Protein AF-A0A395GQA9-F1 (afdb_monomer_lite)

Organism: NCBI:txid1448316

Sequence (187 aa):
MELTLTQKLKRWIALKIEPSLIRVKMYLEQTGRWNKAQRLRCCQGRWQVAHDKKTKEAVPSMLENDMRQQEIIQREAFLLEECQRVDRRVLLTKDDQKQLEEWQKERYTLNQELWRAEREGYMLWQRMPKSPYQRGMATKRKHPEWYMMKSLRLDCAGRGGCCGRDCRCCERPRGTIRLKAFGHCTA

Structure (mmCIF, N/CA/C/O backbone):
data_AF-A0A395GQA9-F1
#
_entry.id   AF-A0A395GQA9-F1
#
loop_
_atom_site.group_PDB
_atom_site.id
_atom_site.type_symbol
_atom_site.label_atom_id
_atom_site.label_alt_id
_atom_site.label_comp_id
_atom_site.label_asym_id
_atom_site.label_entity_id
_atom_site.label_seq_id
_atom_site.pdbx_PDB_ins_code
_atom_site.Cartn_x
_atom_site.Cartn_y
_atom_site.Cartn_z
_atom_site.occupancy
_atom_site.B_iso_or_equiv
_atom_site.auth_seq_id
_atom_site.auth_comp_id
_atom_site.auth_asym_id
_atom_site.auth_atom_id
_atom_site.pdbx_PDB_model_num
ATOM 1 N N . MET A 1 1 ? 28.688 8.941 -7.914 1.00 53.09 1 MET A N 1
ATOM 2 C CA . MET A 1 1 ? 29.270 7.958 -8.849 1.00 53.09 1 MET A CA 1
ATOM 3 C C . MET A 1 1 ? 29.124 8.527 -10.248 1.00 53.09 1 MET A C 1
ATOM 5 O O . MET A 1 1 ? 27.994 8.709 -10.694 1.00 53.09 1 MET A O 1
ATOM 9 N N . GLU A 1 2 ? 30.226 8.922 -10.879 1.00 71.56 2 GLU A N 1
ATOM 10 C CA . GLU A 1 2 ? 30.188 9.477 -12.234 1.00 71.56 2 GLU A CA 1
ATOM 11 C C . GLU A 1 2 ? 29.932 8.375 -13.268 1.00 71.56 2 GLU A C 1
ATOM 13 O O . GLU A 1 2 ? 30.434 7.260 -13.144 1.00 71.56 2 GLU A O 1
ATOM 18 N N . LEU A 1 3 ? 29.103 8.673 -14.272 1.00 74.56 3 LEU A N 1
ATOM 19 C CA . LEU A 1 3 ? 28.793 7.735 -15.352 1.00 74.56 3 LEU A CA 1
ATOM 20 C C . LEU A 1 3 ? 29.948 7.674 -16.357 1.00 74.56 3 LEU A C 1
ATOM 22 O O . LEU A 1 3 ? 30.459 8.717 -16.773 1.00 74.56 3 LEU A O 1
ATOM 26 N N . THR A 1 4 ? 30.281 6.473 -16.832 1.00 84.31 4 THR A N 1
ATOM 27 C CA . THR A 1 4 ? 31.245 6.292 -17.928 1.00 84.31 4 THR A CA 1
ATOM 28 C C . THR A 1 4 ? 30.713 6.893 -19.234 1.00 84.31 4 THR A C 1
ATOM 30 O O . THR A 1 4 ? 29.500 7.046 -19.415 1.00 84.31 4 THR A O 1
ATOM 33 N N . LEU A 1 5 ? 31.596 7.208 -20.188 1.00 82.50 5 LEU A N 1
ATOM 34 C CA . LEU A 1 5 ? 31.205 7.731 -21.507 1.00 82.50 5 LEU A CA 1
ATOM 35 C C . LEU A 1 5 ? 30.188 6.807 -22.206 1.00 82.50 5 LEU A C 1
ATOM 37 O O . LEU A 1 5 ? 29.156 7.259 -22.701 1.00 82.50 5 LEU A O 1
ATOM 41 N N . THR A 1 6 ? 30.418 5.495 -22.141 1.00 81.38 6 THR A N 1
ATOM 42 C CA . THR A 1 6 ? 29.523 4.464 -22.683 1.00 81.38 6 THR A CA 1
ATOM 43 C C . THR A 1 6 ? 28.151 4.468 -22.004 1.00 81.38 6 THR A C 1
ATOM 45 O O . THR A 1 6 ? 27.127 4.295 -22.665 1.00 81.38 6 THR A O 1
ATOM 48 N N . GLN A 1 7 ? 28.094 4.685 -20.686 1.00 80.38 7 GLN A N 1
ATOM 49 C CA . GLN A 1 7 ? 26.832 4.805 -19.946 1.00 80.38 7 GLN A CA 1
ATOM 50 C C . GLN A 1 7 ? 26.084 6.095 -20.301 1.00 80.38 7 GLN A C 1
ATOM 52 O O . GLN A 1 7 ? 24.865 6.061 -20.478 1.00 80.38 7 GLN A O 1
ATOM 57 N N . LYS A 1 8 ? 26.801 7.215 -20.456 1.00 81.81 8 LYS A N 1
ATOM 58 C CA . LYS A 1 8 ? 26.237 8.497 -20.907 1.00 81.81 8 LYS A CA 1
ATOM 59 C C . LYS A 1 8 ? 25.634 8.366 -22.311 1.00 81.81 8 LYS A C 1
ATOM 61 O O . LYS A 1 8 ? 24.491 8.775 -22.510 1.00 81.81 8 LYS A O 1
ATOM 66 N N . LEU A 1 9 ? 26.339 7.715 -23.239 1.00 82.69 9 LEU A N 1
ATOM 67 C CA . LEU A 1 9 ? 25.859 7.463 -24.601 1.00 82.69 9 LEU A CA 1
ATOM 68 C C . LEU A 1 9 ? 24.615 6.561 -24.618 1.00 82.69 9 LEU A C 1
ATOM 70 O O . LEU A 1 9 ? 23.605 6.920 -25.220 1.00 82.69 9 LEU A O 1
ATOM 74 N N . LYS A 1 10 ? 24.638 5.430 -23.895 1.00 80.06 10 LYS A N 1
ATOM 75 C CA . LYS A 1 10 ? 23.471 4.534 -23.765 1.00 80.06 10 LYS A CA 1
ATOM 76 C C . LYS A 1 10 ? 22.249 5.266 -23.212 1.00 80.06 10 LYS A C 1
ATOM 78 O O . LYS A 1 10 ? 21.153 5.126 -23.753 1.00 80.06 10 LYS A O 1
ATOM 83 N N . ARG A 1 11 ? 22.440 6.087 -22.173 1.00 82.06 11 ARG A N 1
ATOM 84 C CA . ARG A 1 11 ? 21.372 6.906 -21.590 1.00 82.06 11 ARG A CA 1
ATOM 85 C C . ARG A 1 11 ? 20.834 7.932 -22.588 1.00 82.06 11 ARG A C 1
ATOM 87 O O . ARG A 1 11 ? 19.620 8.087 -22.680 1.00 82.06 11 ARG A O 1
ATOM 94 N N . TRP A 1 12 ? 21.702 8.609 -23.339 1.00 84.38 12 TRP A N 1
ATOM 95 C CA . TRP A 1 12 ? 21.292 9.582 -24.354 1.00 84.38 12 TRP A CA 1
ATOM 96 C C . TRP A 1 12 ? 20.446 8.935 -25.456 1.00 84.38 12 TRP A C 1
ATOM 98 O O . TRP A 1 12 ? 19.350 9.418 -25.746 1.00 84.38 12 TRP A O 1
ATOM 108 N N . ILE A 1 13 ? 20.887 7.790 -25.989 1.00 84.19 13 ILE A N 1
ATOM 109 C CA . ILE A 1 13 ? 20.117 7.011 -26.970 1.00 84.19 13 ILE A CA 1
ATOM 110 C C . ILE A 1 13 ? 18.761 6.612 -26.371 1.00 84.19 13 ILE A C 1
ATOM 112 O O . ILE A 1 13 ? 17.723 6.831 -26.994 1.00 84.19 13 ILE A O 1
ATOM 116 N N . ALA A 1 14 ? 18.750 6.098 -25.135 1.00 83.06 14 ALA A N 1
ATOM 117 C CA . ALA A 1 14 ? 17.530 5.684 -24.442 1.00 83.06 14 ALA A CA 1
ATOM 118 C C . ALA A 1 14 ? 16.522 6.832 -24.233 1.00 83.06 14 ALA A C 1
ATOM 120 O O . ALA A 1 14 ? 15.313 6.593 -24.262 1.00 83.06 14 ALA A O 1
ATOM 121 N N . LEU A 1 15 ? 16.997 8.064 -24.024 1.00 83.56 15 LEU A N 1
ATOM 122 C CA . LEU A 1 15 ? 16.152 9.260 -23.932 1.00 83.56 15 LEU A CA 1
ATOM 123 C C . LEU A 1 15 ? 15.614 9.680 -25.304 1.00 83.56 15 LEU A C 1
ATOM 125 O O . LEU A 1 15 ? 14.440 10.021 -25.419 1.00 83.56 15 LEU A O 1
ATOM 129 N N . LYS A 1 16 ? 16.427 9.605 -26.365 1.00 87.94 16 LYS A N 1
ATOM 130 C CA . LYS A 1 16 ? 15.988 9.943 -27.729 1.00 87.94 16 LYS A CA 1
ATOM 131 C C . LYS A 1 16 ? 14.886 9.018 -28.245 1.00 87.94 16 LYS A C 1
ATOM 133 O O . LYS A 1 16 ? 13.951 9.489 -28.885 1.00 87.94 16 LYS A O 1
ATOM 138 N N . ILE A 1 17 ? 14.950 7.726 -27.928 1.00 89.12 17 ILE A N 1
ATOM 139 C CA . ILE A 1 17 ? 13.929 6.748 -28.345 1.00 89.12 17 ILE A CA 1
ATOM 140 C C . ILE A 1 17 ? 12.684 6.732 -27.439 1.00 89.12 17 ILE A C 1
ATOM 142 O O . ILE A 1 17 ? 11.697 6.065 -27.759 1.00 89.12 17 ILE A O 1
ATOM 146 N N . GLU A 1 18 ? 12.700 7.444 -26.306 1.00 86.88 18 GLU A N 1
ATOM 147 C CA . GLU A 1 18 ? 11.635 7.402 -25.297 1.00 86.88 18 GLU A CA 1
ATOM 148 C C . GLU A 1 18 ? 10.227 7.709 -25.843 1.00 86.88 18 GLU A C 1
ATOM 150 O O . GLU A 1 18 ? 9.310 6.957 -25.496 1.00 86.88 18 GLU A O 1
ATOM 155 N N . PRO A 1 19 ? 10.013 8.714 -26.717 1.00 89.69 19 PRO A N 1
ATOM 156 C CA . PRO A 1 19 ? 8.688 8.991 -27.275 1.00 89.69 19 PRO A CA 1
ATOM 157 C C . PRO A 1 19 ? 8.098 7.796 -28.037 1.00 89.69 19 PRO A C 1
ATOM 159 O O . PRO A 1 19 ? 6.928 7.451 -27.865 1.00 89.69 19 PRO A O 1
ATOM 162 N N . SER A 1 20 ? 8.921 7.100 -28.825 1.00 91.06 20 SER A N 1
ATOM 163 C CA . SER A 1 20 ? 8.499 5.895 -29.547 1.00 91.06 20 SER A CA 1
ATOM 164 C C . SER A 1 20 ? 8.212 4.738 -28.594 1.00 91.06 20 SER A C 1
ATOM 166 O O . SER A 1 20 ? 7.191 4.066 -28.736 1.00 91.06 20 SER A O 1
ATOM 168 N N . LEU A 1 21 ? 9.041 4.549 -27.562 1.00 88.94 21 LEU A N 1
ATOM 169 C CA . LEU A 1 21 ? 8.777 3.547 -26.528 1.00 88.94 21 LEU A CA 1
ATOM 170 C C . LEU A 1 21 ? 7.466 3.826 -25.783 1.00 88.94 21 LEU A C 1
ATOM 172 O O . LEU A 1 21 ? 6.763 2.885 -25.420 1.00 88.94 21 LEU A O 1
ATOM 176 N N . ILE A 1 22 ? 7.118 5.094 -25.538 1.00 87.75 22 ILE A N 1
ATOM 177 C CA . ILE A 1 22 ? 5.836 5.481 -24.928 1.00 87.75 22 ILE A CA 1
ATOM 178 C C . ILE A 1 22 ? 4.659 5.027 -25.790 1.00 87.75 22 ILE A C 1
ATOM 180 O O . ILE A 1 22 ? 3.774 4.359 -25.258 1.00 87.75 22 ILE A O 1
ATOM 184 N N . ARG A 1 23 ? 4.694 5.282 -27.103 1.00 91.00 23 ARG A N 1
ATOM 185 C CA . ARG A 1 23 ? 3.654 4.814 -28.035 1.00 91.00 23 ARG A CA 1
ATOM 186 C C . ARG A 1 23 ? 3.502 3.292 -28.021 1.00 91.00 23 ARG A C 1
ATOM 188 O O . ARG A 1 23 ? 2.392 2.790 -27.881 1.00 91.00 23 ARG A O 1
ATOM 195 N N . VAL A 1 24 ? 4.617 2.557 -28.065 1.00 91.31 24 VAL A N 1
ATOM 196 C CA . VAL A 1 24 ? 4.600 1.085 -27.988 1.00 91.31 24 VAL A CA 1
ATOM 197 C C . VAL A 1 24 ? 3.987 0.602 -26.670 1.00 91.31 24 VAL A C 1
ATOM 199 O O . VAL A 1 24 ? 3.177 -0.319 -26.675 1.00 91.31 24 VAL A O 1
ATOM 202 N N . LYS A 1 25 ? 4.321 1.229 -25.534 1.00 90.19 25 LYS A N 1
ATOM 203 C CA . LYS A 1 25 ? 3.727 0.883 -24.229 1.00 90.19 25 LYS A CA 1
ATOM 204 C C . LYS A 1 25 ? 2.216 1.112 -24.211 1.00 90.19 25 LYS A C 1
ATOM 206 O O . LYS A 1 25 ? 1.506 0.231 -23.742 1.00 90.19 25 LYS A O 1
ATOM 211 N N . MET A 1 26 ? 1.740 2.245 -24.730 1.00 87.88 26 MET A N 1
ATOM 212 C CA . MET A 1 26 ? 0.304 2.544 -24.797 1.00 87.88 26 MET A CA 1
ATOM 213 C C . MET A 1 26 ? -0.441 1.512 -25.647 1.00 87.88 26 MET A C 1
ATOM 215 O O . MET A 1 26 ? -1.457 0.985 -25.207 1.00 87.88 26 MET A O 1
ATOM 219 N N . TYR A 1 27 ? 0.107 1.150 -26.808 1.00 92.19 27 TYR A N 1
ATOM 220 C CA . TYR A 1 27 ? -0.462 0.101 -27.656 1.00 92.19 27 TYR A CA 1
ATOM 221 C C . TYR A 1 27 ? -0.501 -1.264 -26.950 1.00 92.19 27 TYR A C 1
ATOM 223 O 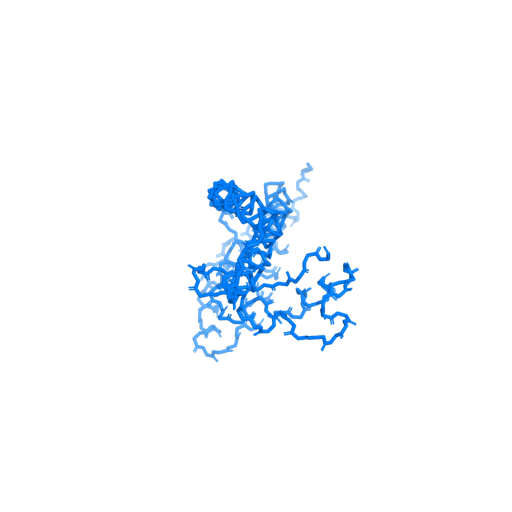O . TYR A 1 27 ? -1.507 -1.973 -26.987 1.00 92.19 27 TYR A O 1
ATOM 231 N N . LEU A 1 28 ? 0.582 -1.639 -26.259 1.00 92.00 28 LEU A N 1
ATOM 232 C CA . LEU A 1 28 ? 0.620 -2.874 -25.472 1.00 92.00 28 LEU A CA 1
ATOM 233 C C . LEU A 1 28 ? -0.425 -2.872 -24.347 1.00 92.00 28 LEU A C 1
ATOM 235 O O . LEU A 1 28 ? -0.963 -3.923 -24.030 1.00 92.00 28 LEU A O 1
ATOM 239 N N . GLU A 1 29 ? -0.727 -1.725 -23.747 1.00 87.50 29 GLU A N 1
ATOM 240 C CA . GLU A 1 29 ? -1.766 -1.617 -22.717 1.00 87.50 29 GLU A CA 1
ATOM 241 C C . GLU A 1 29 ? -3.170 -1.708 -23.298 1.00 87.50 29 GLU A C 1
ATOM 243 O O . GLU A 1 29 ? -3.973 -2.491 -22.799 1.00 87.50 29 GLU A O 1
ATOM 248 N N . GLN A 1 30 ? -3.436 -0.987 -24.388 1.00 88.62 30 GLN A N 1
ATOM 249 C CA . GLN A 1 30 ? -4.718 -1.028 -25.100 1.00 88.62 30 GLN A CA 1
ATOM 250 C C . GLN A 1 30 ? -5.059 -2.434 -25.609 1.00 88.62 30 GLN A C 1
ATOM 252 O O . GLN A 1 30 ? -6.217 -2.825 -25.623 1.00 88.62 30 GLN A O 1
ATOM 257 N N . THR A 1 31 ? -4.047 -3.219 -25.984 1.00 93.12 31 THR A N 1
ATOM 258 C CA . THR A 1 31 ? -4.210 -4.599 -26.475 1.00 93.12 31 THR A CA 1
ATOM 259 C C . THR A 1 31 ? -4.176 -5.654 -25.362 1.00 93.12 31 THR A C 1
ATOM 261 O O . THR A 1 31 ? -4.013 -6.841 -25.644 1.00 93.12 31 THR A O 1
ATOM 264 N N . GLY A 1 32 ? -4.247 -5.253 -24.086 1.00 86.06 32 GLY A N 1
ATOM 265 C CA . GLY A 1 32 ? -4.226 -6.169 -22.936 1.00 86.06 32 GLY A CA 1
ATOM 266 C C . GLY A 1 32 ? -2.864 -6.822 -22.654 1.00 86.06 32 GLY A C 1
ATOM 267 O O . GLY A 1 32 ? -2.708 -7.591 -21.707 1.00 86.06 32 GLY A O 1
ATOM 268 N N . ARG A 1 33 ? -1.813 -6.489 -23.414 1.00 89.62 33 ARG A N 1
ATOM 269 C CA . ARG A 1 33 ? -0.433 -6.990 -23.252 1.00 89.62 33 ARG A CA 1
ATOM 270 C C . ARG A 1 33 ? 0.319 -6.247 -22.140 1.00 89.62 33 ARG A C 1
ATOM 272 O O . ARG A 1 33 ? 1.501 -5.908 -22.273 1.00 89.62 33 ARG A O 1
ATOM 279 N N . TRP A 1 34 ? -0.341 -6.048 -21.003 1.00 86.50 34 TRP A N 1
ATOM 280 C CA . TRP A 1 34 ? 0.141 -5.248 -19.876 1.00 86.50 34 TRP A CA 1
ATOM 281 C C . TRP A 1 34 ? 1.492 -5.733 -19.323 1.00 86.50 34 TRP A C 1
ATOM 283 O O . TRP A 1 34 ? 2.408 -4.937 -19.104 1.00 86.50 34 TRP A O 1
ATOM 293 N N . ASN A 1 35 ? 1.682 -7.051 -19.202 1.00 86.00 35 ASN A N 1
ATOM 294 C CA . ASN A 1 35 ? 2.953 -7.639 -18.761 1.00 86.00 35 ASN A CA 1
ATOM 295 C C . ASN A 1 35 ? 4.127 -7.264 -19.682 1.00 86.00 35 ASN A C 1
ATOM 297 O O . ASN A 1 35 ? 5.234 -6.998 -19.205 1.00 86.00 35 ASN A O 1
ATOM 301 N N . LYS A 1 36 ? 3.898 -7.192 -21.001 1.00 90.12 36 LYS A N 1
ATOM 302 C CA . LYS A 1 36 ? 4.922 -6.756 -21.965 1.00 90.12 36 LYS A CA 1
ATOM 303 C C . LYS A 1 36 ? 5.225 -5.265 -21.794 1.00 90.12 36 LYS A C 1
ATOM 305 O O . LYS A 1 36 ? 6.398 -4.891 -21.786 1.00 90.12 36 LYS A O 1
ATOM 310 N N . ALA A 1 37 ? 4.203 -4.433 -21.572 1.00 90.56 37 ALA A N 1
ATOM 311 C CA . ALA A 1 37 ? 4.383 -3.005 -21.296 1.00 90.56 37 ALA A CA 1
ATOM 312 C C . ALA A 1 37 ? 5.221 -2.767 -20.024 1.00 90.56 37 ALA A C 1
ATOM 314 O O . ALA A 1 37 ? 6.138 -1.943 -20.028 1.00 90.56 37 ALA A O 1
ATOM 315 N N . GLN A 1 38 ? 4.974 -3.527 -18.951 1.00 88.94 38 GLN A N 1
ATOM 316 C CA . GLN A 1 38 ? 5.769 -3.455 -17.719 1.00 88.94 38 GLN A CA 1
ATOM 317 C C . GLN A 1 38 ? 7.216 -3.909 -17.922 1.00 88.94 38 GLN A C 1
ATOM 319 O O . GLN A 1 38 ? 8.136 -3.203 -17.506 1.00 88.94 38 GLN A O 1
ATOM 324 N N . ARG A 1 39 ? 7.442 -5.034 -18.615 1.00 89.12 39 ARG A N 1
ATOM 325 C CA . ARG A 1 39 ? 8.802 -5.490 -18.954 1.00 89.12 39 ARG A CA 1
ATOM 326 C C . ARG A 1 39 ? 9.569 -4.419 -19.728 1.00 89.12 39 ARG A C 1
ATOM 328 O O . ARG A 1 39 ? 10.721 -4.145 -19.397 1.00 89.12 39 ARG A O 1
ATOM 335 N N . LEU A 1 40 ? 8.919 -3.756 -20.687 1.00 89.69 40 LEU A N 1
ATOM 336 C CA . LEU A 1 40 ? 9.526 -2.668 -21.452 1.00 89.69 40 LEU A CA 1
ATOM 337 C C . LEU A 1 40 ? 9.901 -1.469 -20.566 1.00 89.69 40 LEU A C 1
ATOM 339 O O . LEU A 1 40 ? 10.987 -0.919 -20.726 1.00 89.69 40 LEU A O 1
ATOM 343 N N . ARG A 1 41 ? 9.068 -1.095 -19.582 1.00 88.12 41 ARG A N 1
ATOM 344 C CA . ARG A 1 41 ? 9.416 -0.054 -18.592 1.00 88.12 41 ARG A CA 1
ATOM 345 C C . ARG A 1 41 ? 10.629 -0.441 -17.748 1.00 88.12 41 ARG A C 1
ATOM 347 O O . ARG A 1 41 ? 11.498 0.401 -17.538 1.00 88.12 41 ARG A O 1
ATOM 354 N N . CYS A 1 42 ? 10.716 -1.696 -17.306 1.00 84.38 42 CYS A N 1
ATOM 355 C CA . CYS A 1 42 ? 11.876 -2.201 -16.569 1.00 84.38 42 CYS A CA 1
ATOM 356 C C . CYS A 1 42 ? 13.150 -2.191 -17.429 1.00 84.38 42 CYS A C 1
ATOM 358 O O . CYS A 1 42 ? 14.212 -1.806 -16.947 1.00 84.38 42 CYS A O 1
ATOM 360 N N . CYS A 1 43 ? 13.067 -2.583 -18.704 1.00 85.56 43 CYS A N 1
ATOM 361 C CA . CYS A 1 43 ? 14.190 -2.471 -19.641 1.00 85.56 43 CYS A CA 1
ATOM 362 C C . CYS A 1 43 ? 14.601 -1.011 -19.849 1.00 85.56 43 CYS A C 1
ATOM 364 O O . CYS A 1 43 ? 15.779 -0.697 -19.732 1.00 85.56 43 CYS A O 1
ATOM 366 N N . GLN A 1 44 ? 13.639 -0.109 -20.047 1.00 85.56 44 GLN A N 1
ATOM 367 C CA . GLN A 1 44 ? 13.906 1.318 -20.210 1.00 85.56 44 GLN A CA 1
ATOM 368 C C . GLN A 1 44 ? 14.571 1.927 -18.965 1.00 85.56 44 GLN A C 1
ATOM 370 O O . GLN A 1 44 ? 15.512 2.701 -19.105 1.00 85.56 44 GLN A O 1
ATOM 375 N N . GLY A 1 45 ? 14.134 1.551 -17.758 1.00 81.31 45 GLY A N 1
ATOM 376 C CA . GLY A 1 45 ? 14.798 1.949 -16.513 1.00 81.31 45 GLY A CA 1
ATOM 377 C C . GLY A 1 45 ? 16.262 1.502 -16.479 1.00 81.31 45 GLY A C 1
ATOM 378 O O . GLY A 1 45 ? 17.155 2.309 -16.231 1.00 81.31 45 GLY A O 1
ATOM 379 N N . ARG A 1 46 ? 16.535 0.246 -16.852 1.00 79.56 46 ARG A N 1
ATOM 380 C CA . ARG A 1 46 ? 17.909 -0.272 -16.961 1.00 79.56 46 ARG A CA 1
ATOM 381 C C . ARG A 1 46 ? 1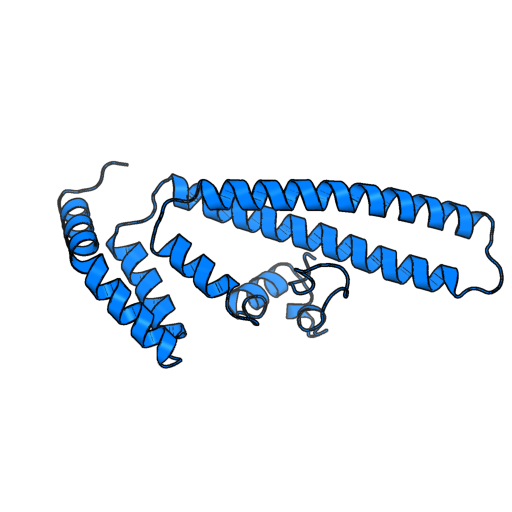8.738 0.469 -18.020 1.00 79.56 46 ARG A C 1
ATOM 383 O O . ARG A 1 46 ? 19.886 0.810 -17.754 1.00 79.56 46 ARG A O 1
ATOM 390 N N . TRP A 1 47 ? 18.169 0.768 -19.191 1.00 78.88 47 TRP A N 1
ATOM 391 C CA . TRP A 1 47 ? 18.857 1.476 -20.285 1.00 78.88 47 TRP A CA 1
ATOM 392 C C . TRP A 1 47 ? 19.163 2.937 -19.975 1.00 78.88 47 TRP A C 1
ATOM 394 O O . TRP A 1 47 ? 20.214 3.441 -20.357 1.00 78.88 47 TRP A O 1
ATOM 404 N N . GLN A 1 48 ? 18.275 3.610 -19.243 1.00 76.00 48 GLN A N 1
ATOM 405 C CA . GLN A 1 48 ? 18.514 4.969 -18.757 1.00 76.00 48 GLN A CA 1
ATOM 406 C C . GLN A 1 48 ? 19.551 5.006 -17.619 1.00 76.00 48 GLN A C 1
ATOM 408 O O . GLN A 1 48 ? 19.795 6.077 -17.063 1.00 76.00 48 GLN A O 1
ATOM 413 N N . VAL A 1 49 ? 20.161 3.856 -17.279 1.00 64.81 49 VAL A N 1
ATOM 414 C CA . VAL A 1 49 ? 21.053 3.669 -16.124 1.00 64.81 49 VAL A CA 1
ATOM 415 C C . VAL A 1 49 ? 20.363 4.210 -14.868 1.00 64.81 49 VAL A C 1
ATOM 417 O O . VAL A 1 49 ? 20.961 4.879 -14.027 1.00 64.81 49 VAL A O 1
ATOM 420 N N . ALA A 1 50 ? 19.042 4.004 -14.790 1.00 58.06 50 ALA A N 1
ATOM 421 C CA . ALA A 1 50 ? 18.185 4.669 -13.828 1.00 58.06 50 ALA A CA 1
ATOM 422 C C . ALA A 1 50 ? 18.244 3.934 -12.496 1.00 58.06 50 ALA A C 1
ATOM 424 O O . ALA A 1 50 ? 17.352 3.205 -12.079 1.00 58.06 50 ALA A O 1
ATOM 425 N N . HIS A 1 51 ? 19.330 4.213 -11.807 1.00 60.22 51 HIS A N 1
ATOM 426 C CA . HIS A 1 51 ? 19.344 4.290 -10.371 1.00 60.22 51 HIS A CA 1
ATOM 427 C C . HIS A 1 51 ? 19.727 5.718 -9.999 1.00 60.22 51 HIS A C 1
ATOM 429 O O . HIS A 1 51 ? 20.751 5.940 -9.355 1.00 60.22 51 HIS A O 1
ATOM 435 N N . ASP A 1 52 ? 18.926 6.689 -10.458 1.00 68.19 52 ASP A N 1
ATOM 436 C CA . ASP A 1 52 ? 18.995 8.030 -9.884 1.00 68.19 52 ASP A CA 1
ATOM 437 C C . ASP A 1 52 ? 18.888 7.867 -8.367 1.00 68.19 52 ASP A C 1
ATOM 439 O O . ASP A 1 52 ? 18.007 7.141 -7.891 1.00 68.19 52 ASP A O 1
ATOM 443 N N . LYS A 1 53 ? 19.813 8.486 -7.629 1.00 73.56 53 LYS A N 1
ATOM 444 C CA . LYS A 1 53 ? 19.885 8.412 -6.167 1.00 73.56 53 LYS A CA 1
ATOM 445 C C . LYS A 1 53 ? 18.499 8.671 -5.564 1.00 73.56 53 LYS A C 1
ATOM 447 O O . LYS A 1 53 ? 18.026 7.875 -4.764 1.00 73.56 53 LYS A O 1
ATOM 452 N N . LYS A 1 54 ? 17.776 9.650 -6.120 1.00 77.19 54 LYS A N 1
ATOM 453 C CA . LYS A 1 54 ? 16.397 9.983 -5.736 1.00 77.19 54 LYS A CA 1
ATOM 454 C C . LYS A 1 54 ? 15.398 8.844 -5.945 1.00 77.19 54 LYS A C 1
ATOM 456 O O . LYS A 1 54 ? 14.520 8.653 -5.120 1.00 77.19 54 LYS A O 1
ATOM 461 N N . THR A 1 55 ? 15.497 8.081 -7.038 1.00 77.44 55 THR A N 1
ATOM 462 C CA . THR A 1 55 ? 14.602 6.929 -7.275 1.00 77.44 55 THR A CA 1
ATOM 463 C C . THR A 1 55 ? 14.944 5.769 -6.340 1.00 77.44 55 THR A C 1
ATOM 465 O O . THR A 1 55 ? 14.041 5.110 -5.834 1.00 77.44 55 THR A O 1
ATOM 468 N N . LYS A 1 56 ? 16.239 5.527 -6.098 1.00 78.38 56 LYS A N 1
ATOM 469 C CA . LYS A 1 56 ? 16.705 4.508 -5.148 1.00 78.38 56 LYS A CA 1
ATOM 470 C C . LYS A 1 56 ? 16.263 4.798 -3.717 1.00 78.38 56 LYS A C 1
ATOM 472 O O . LYS A 1 56 ? 15.945 3.856 -3.013 1.00 78.38 56 LYS A O 1
ATOM 477 N N . GLU A 1 57 ? 16.248 6.064 -3.319 1.00 81.75 57 GLU A N 1
ATOM 478 C CA . GLU A 1 57 ? 15.806 6.499 -1.990 1.00 81.75 57 GLU A CA 1
ATOM 479 C C . GLU A 1 57 ? 14.278 6.539 -1.884 1.00 81.75 57 GLU A C 1
ATOM 481 O O . GLU A 1 57 ? 13.717 6.089 -0.894 1.00 81.75 57 GLU A O 1
ATOM 486 N N . ALA A 1 58 ? 13.579 7.013 -2.920 1.00 82.69 58 ALA A N 1
ATOM 487 C CA . ALA A 1 58 ? 12.131 7.179 -2.851 1.00 82.69 58 ALA A CA 1
ATOM 488 C C . ALA A 1 58 ? 11.353 5.856 -2.868 1.00 82.69 58 ALA A C 1
ATOM 490 O O . ALA A 1 58 ? 10.281 5.782 -2.273 1.00 82.69 58 ALA A O 1
ATOM 491 N N . VAL A 1 59 ? 11.849 4.820 -3.556 1.00 82.12 59 VAL A N 1
ATOM 492 C CA . VAL A 1 59 ? 11.134 3.535 -3.651 1.00 82.12 59 VAL A CA 1
ATOM 493 C C . VAL A 1 59 ? 11.004 2.845 -2.283 1.00 82.12 59 VAL A C 1
ATOM 495 O O . VAL A 1 59 ? 9.871 2.521 -1.935 1.00 82.12 59 VAL A O 1
ATOM 498 N N . PRO A 1 60 ? 12.077 2.651 -1.490 1.00 85.25 60 PRO A N 1
ATOM 499 C CA . PRO A 1 60 ? 11.972 2.128 -0.128 1.00 85.25 60 PRO A CA 1
ATOM 500 C C . PRO A 1 60 ? 11.025 2.944 0.749 1.00 85.25 60 PRO A C 1
ATOM 502 O O . PRO A 1 60 ? 10.084 2.372 1.282 1.00 85.25 60 PRO A O 1
ATOM 505 N N . SER A 1 61 ? 11.167 4.275 0.797 1.00 90.62 61 SER A N 1
ATOM 506 C CA . SER A 1 61 ? 10.282 5.118 1.617 1.00 90.62 61 SER A CA 1
ATOM 507 C C . SER A 1 61 ? 8.813 5.014 1.202 1.00 90.62 61 SER A C 1
ATOM 509 O O . SER A 1 61 ? 7.919 5.042 2.042 1.00 90.62 61 SER A O 1
ATOM 511 N N . MET A 1 62 ? 8.531 4.872 -0.097 1.00 89.00 62 MET A N 1
ATOM 512 C CA . MET A 1 62 ? 7.169 4.614 -0.566 1.00 89.00 62 MET A CA 1
ATOM 513 C C . MET A 1 62 ? 6.646 3.243 -0.127 1.00 89.00 62 MET A C 1
ATOM 515 O O . MET A 1 62 ? 5.462 3.134 0.179 1.00 89.00 62 MET A O 1
ATOM 519 N N . LEU A 1 63 ? 7.490 2.208 -0.137 1.00 85.69 63 LEU A N 1
ATOM 520 C CA . LEU A 1 63 ? 7.114 0.863 0.302 1.00 85.69 63 LEU A CA 1
ATOM 521 C C . LEU A 1 63 ? 6.870 0.824 1.812 1.00 85.69 63 LEU A C 1
ATOM 523 O O . LEU A 1 63 ? 5.857 0.282 2.237 1.00 85.69 63 LEU A O 1
ATOM 527 N N . GLU A 1 64 ? 7.742 1.447 2.602 1.00 90.19 64 GLU A N 1
ATOM 528 C CA . GLU A 1 64 ? 7.584 1.600 4.053 1.00 90.19 64 GLU A CA 1
ATOM 529 C C . GLU A 1 64 ? 6.294 2.353 4.391 1.00 90.19 64 GLU A C 1
ATOM 531 O O . GLU A 1 64 ? 5.513 1.916 5.233 1.00 90.19 64 GLU A O 1
ATOM 536 N N . ASN A 1 65 ? 6.013 3.451 3.684 1.00 92.94 65 ASN A N 1
ATOM 537 C CA . ASN A 1 65 ? 4.774 4.197 3.869 1.00 92.94 65 ASN A CA 1
ATOM 538 C C . ASN A 1 65 ? 3.532 3.380 3.456 1.00 92.94 65 ASN A C 1
ATOM 540 O O . ASN A 1 65 ? 2.527 3.410 4.166 1.00 92.94 65 ASN A O 1
ATOM 544 N N . ASP A 1 66 ? 3.593 2.621 2.354 1.00 88.81 66 ASP A N 1
ATOM 545 C CA . ASP A 1 66 ? 2.517 1.702 1.959 1.00 88.81 66 ASP A CA 1
ATOM 546 C C . ASP A 1 66 ? 2.302 0.611 3.032 1.00 88.81 66 ASP A C 1
ATOM 548 O O . ASP A 1 66 ? 1.154 0.311 3.357 1.00 88.81 66 ASP A O 1
ATOM 552 N N . MET A 1 67 ? 3.3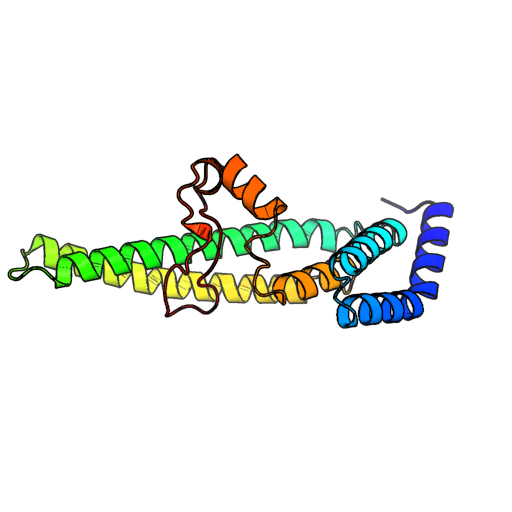72 0.049 3.611 1.00 87.81 67 MET A N 1
ATOM 553 C CA . MET A 1 67 ? 3.297 -0.935 4.703 1.00 87.81 67 MET A CA 1
ATOM 554 C C . MET A 1 67 ? 2.654 -0.342 5.957 1.00 87.81 67 MET A C 1
ATOM 556 O O . MET A 1 67 ? 1.689 -0.906 6.466 1.00 87.81 67 MET A O 1
ATOM 560 N N . ARG A 1 68 ? 3.100 0.843 6.383 1.00 92.56 68 ARG A N 1
ATOM 561 C CA . ARG A 1 68 ? 2.527 1.566 7.524 1.00 92.56 68 ARG A CA 1
ATOM 562 C C . ARG A 1 68 ? 1.029 1.821 7.349 1.00 92.56 68 ARG A C 1
ATOM 564 O O . ARG A 1 68 ? 0.250 1.636 8.278 1.00 92.56 68 ARG A O 1
ATOM 571 N N . GLN A 1 69 ? 0.595 2.227 6.154 1.00 92.25 69 GLN A N 1
ATOM 572 C CA . GLN A 1 69 ? -0.837 2.393 5.877 1.00 92.25 69 GLN A CA 1
ATOM 573 C C . GLN A 1 69 ? -1.599 1.068 6.013 1.00 92.25 69 GLN A C 1
ATOM 575 O O . GLN A 1 69 ? -2.711 1.058 6.536 1.00 92.25 69 GLN A O 1
ATOM 580 N N . GLN A 1 70 ? -1.016 -0.048 5.565 1.00 89.19 70 GLN A N 1
ATOM 581 C CA . GLN A 1 70 ? -1.638 -1.369 5.692 1.00 89.19 70 GLN A CA 1
ATOM 582 C C . GLN A 1 70 ? -1.737 -1.838 7.145 1.00 89.19 70 GLN A C 1
ATOM 584 O O . GLN A 1 70 ? -2.762 -2.415 7.499 1.00 89.19 70 GLN A O 1
ATOM 589 N N . GLU A 1 71 ? -0.736 -1.562 7.981 1.00 91.06 71 GLU A N 1
ATOM 590 C CA . GLU A 1 71 ? -0.771 -1.835 9.427 1.00 91.06 71 GLU A CA 1
ATOM 591 C C . GLU A 1 71 ? -1.906 -1.063 10.109 1.00 91.06 71 GLU A C 1
ATOM 593 O O . GLU A 1 71 ? -2.732 -1.654 10.804 1.00 91.06 71 GLU A O 1
ATOM 598 N N . ILE A 1 72 ? -2.007 0.244 9.840 1.00 93.69 72 ILE A N 1
ATOM 599 C CA . ILE A 1 72 ? -3.052 1.106 10.410 1.00 93.69 72 ILE A CA 1
ATOM 600 C C . ILE A 1 72 ? -4.447 0.618 9.998 1.00 93.69 72 ILE A C 1
ATOM 602 O O . ILE A 1 72 ? -5.328 0.471 10.844 1.00 93.69 72 ILE A O 1
ATOM 606 N N . ILE A 1 73 ? -4.648 0.318 8.709 1.00 91.94 73 ILE A N 1
ATOM 607 C CA . ILE A 1 73 ? -5.930 -0.189 8.190 1.00 91.94 73 ILE A CA 1
ATOM 608 C C . ILE A 1 73 ? -6.262 -1.562 8.793 1.00 91.94 73 ILE A C 1
ATOM 610 O O . ILE A 1 73 ? -7.422 -1.838 9.092 1.00 91.94 73 ILE A O 1
ATOM 614 N N . GLN A 1 74 ? -5.264 -2.426 8.994 1.00 90.06 74 GLN A N 1
ATOM 615 C CA . GLN A 1 74 ? -5.452 -3.726 9.643 1.00 90.06 74 GLN A CA 1
ATOM 616 C C . GLN A 1 74 ? -5.886 -3.581 11.095 1.00 90.06 74 GLN A C 1
ATOM 618 O O . GLN A 1 74 ? -6.832 -4.249 11.513 1.00 90.06 74 GLN A O 1
ATOM 623 N N . ARG A 1 75 ? -5.238 -2.688 11.845 1.00 93.31 75 ARG A N 1
ATOM 624 C CA . ARG A 1 75 ? -5.607 -2.422 13.232 1.00 93.31 75 ARG A CA 1
ATOM 625 C C . ARG A 1 75 ? -6.997 -1.801 13.333 1.00 93.31 75 ARG A C 1
ATOM 627 O O . ARG A 1 75 ? -7.788 -2.236 14.162 1.00 93.31 75 ARG A O 1
ATOM 634 N N . GLU A 1 76 ? -7.329 -0.848 12.464 1.00 93.38 76 GLU A N 1
ATOM 635 C CA . GLU A 1 76 ? -8.668 -0.251 12.420 1.00 93.38 76 GLU A CA 1
ATOM 636 C C . GLU A 1 76 ? -9.754 -1.300 12.132 1.00 93.38 76 GLU A C 1
ATOM 638 O O . GLU A 1 76 ? -10.788 -1.301 12.801 1.00 93.38 76 GLU A O 1
ATOM 643 N N . ALA A 1 77 ? -9.519 -2.207 11.177 1.00 90.44 77 ALA A N 1
ATOM 644 C CA . ALA A 1 77 ? -10.447 -3.291 10.852 1.00 90.44 77 ALA A CA 1
ATOM 645 C C . ALA A 1 77 ? -10.661 -4.240 12.040 1.00 90.44 77 ALA A C 1
ATOM 647 O O . ALA A 1 77 ? -11.802 -4.543 12.381 1.00 90.44 77 ALA A O 1
ATOM 648 N N . PHE A 1 78 ? -9.578 -4.634 12.718 1.00 91.56 78 PHE A N 1
ATOM 649 C CA . PHE A 1 78 ? -9.652 -5.439 13.937 1.00 91.56 78 PHE A CA 1
ATOM 650 C C . PHE A 1 78 ? -10.503 -4.754 15.018 1.00 91.56 78 PHE A C 1
ATOM 652 O O . PHE A 1 78 ? -11.420 -5.361 15.563 1.00 91.56 78 PHE A O 1
ATOM 659 N N . LEU A 1 79 ? -10.256 -3.469 15.291 1.00 93.81 79 LEU A N 1
ATOM 660 C CA . LEU A 1 79 ? -11.014 -2.720 16.299 1.00 93.81 79 LEU A CA 1
ATOM 661 C C . LEU A 1 79 ? -12.494 -2.579 15.934 1.00 93.81 79 LEU A C 1
ATOM 663 O O . LEU A 1 79 ? -13.349 -2.623 16.810 1.00 93.81 79 LEU A O 1
ATOM 667 N N . LEU A 1 80 ? -12.815 -2.411 14.649 1.00 91.12 80 LEU A N 1
ATOM 668 C CA . LEU A 1 80 ? -14.199 -2.379 14.174 1.00 91.12 80 LEU A CA 1
ATOM 669 C C . LEU A 1 80 ? -14.926 -3.700 14.437 1.00 91.12 80 LEU A C 1
ATOM 671 O O . LEU A 1 80 ? -16.053 -3.679 14.931 1.00 91.12 80 LEU A O 1
ATOM 675 N N . GLU A 1 81 ? -14.292 -4.829 14.124 1.00 90.69 81 GLU A N 1
ATOM 676 C CA . GLU A 1 81 ? -14.852 -6.159 14.382 1.00 90.69 81 GLU A CA 1
ATOM 677 C C . GLU A 1 81 ? -15.068 -6.394 15.886 1.00 90.69 81 GLU A C 1
ATOM 679 O O . GLU A 1 81 ? -16.114 -6.909 16.292 1.00 90.69 81 GLU A O 1
ATOM 684 N N . GLU A 1 82 ? -14.124 -5.947 16.714 1.00 92.69 82 GLU A N 1
ATOM 685 C CA . GLU A 1 82 ? -14.192 -6.043 18.172 1.00 92.69 82 GLU A CA 1
ATOM 686 C C . GLU A 1 82 ? -15.279 -5.149 18.787 1.00 92.69 82 GLU A C 1
ATOM 688 O O . GLU A 1 82 ? -16.096 -5.643 19.569 1.00 92.69 82 GLU A O 1
ATOM 693 N N . CYS A 1 83 ? -15.383 -3.879 18.374 1.00 90.25 83 CYS A N 1
ATOM 694 C CA . CYS A 1 83 ? -16.491 -2.997 18.757 1.00 90.25 83 CYS A CA 1
ATOM 695 C C . CYS A 1 83 ? -17.840 -3.639 18.418 1.00 90.25 83 CYS A C 1
ATOM 697 O O . CYS A 1 83 ? -18.698 -3.770 19.283 1.00 90.25 83 CYS A O 1
ATOM 699 N N . GLN A 1 84 ? -18.004 -4.128 17.185 1.00 89.50 84 GLN A N 1
ATOM 700 C CA . GLN A 1 84 ? -19.243 -4.782 16.759 1.00 89.50 84 GLN A CA 1
ATOM 701 C C . GLN A 1 84 ? -19.549 -6.050 17.565 1.00 89.50 84 GLN A C 1
ATOM 703 O O . GLN A 1 84 ? -20.713 -6.394 17.772 1.00 89.50 84 GLN A O 1
ATOM 708 N N . ARG A 1 85 ? -18.521 -6.791 17.992 1.00 89.94 85 ARG A N 1
ATOM 709 C CA . ARG A 1 85 ? -18.680 -7.982 18.833 1.00 89.94 85 ARG A CA 1
ATOM 710 C C . ARG A 1 85 ? -19.183 -7.621 20.228 1.00 89.94 85 ARG A C 1
ATOM 712 O O . ARG A 1 85 ? -20.011 -8.359 20.759 1.00 89.94 85 ARG A O 1
ATOM 719 N N . VAL A 1 86 ? -18.704 -6.517 20.794 1.00 89.50 86 VAL A N 1
ATOM 720 C CA . VAL A 1 86 ? -19.153 -6.000 22.092 1.00 89.50 86 VAL A CA 1
ATOM 721 C C . VAL A 1 86 ? -20.551 -5.386 21.990 1.00 89.50 86 VAL A C 1
ATOM 723 O O . VAL A 1 86 ? -21.405 -5.744 22.794 1.00 89.50 86 VAL A O 1
ATOM 726 N N . ASP A 1 87 ? -20.834 -4.586 20.958 1.00 85.25 87 ASP A N 1
ATOM 727 C CA . ASP A 1 87 ? -22.145 -3.948 20.733 1.00 85.25 87 ASP A CA 1
ATOM 728 C C . ASP A 1 87 ? -23.293 -4.962 20.581 1.00 85.25 87 ASP A C 1
ATOM 730 O O . ASP A 1 87 ? -24.443 -4.666 20.894 1.00 85.25 87 ASP A O 1
ATOM 734 N N . ARG A 1 88 ? -22.998 -6.184 20.114 1.00 88.31 88 ARG A N 1
ATOM 735 C CA . ARG A 1 88 ? -23.984 -7.275 20.008 1.00 88.31 88 ARG A CA 1
ATOM 736 C C . ARG A 1 88 ? -24.352 -7.920 21.351 1.00 88.31 88 ARG A C 1
ATOM 738 O O . ARG A 1 88 ? -25.229 -8.785 21.376 1.00 88.31 88 ARG A O 1
ATOM 745 N N . ARG A 1 89 ? -23.689 -7.571 22.456 1.00 88.75 89 ARG A N 1
ATOM 746 C CA . ARG A 1 89 ? -24.010 -8.106 23.788 1.00 88.75 89 ARG A CA 1
ATOM 747 C C . ARG A 1 89 ? -25.232 -7.388 24.364 1.00 88.75 89 ARG A C 1
ATOM 749 O O . ARG A 1 89 ? -25.335 -6.173 24.299 1.00 88.75 89 ARG A O 1
ATOM 756 N N . VAL A 1 90 ? -26.141 -8.150 24.977 1.00 80.44 90 VAL A N 1
ATOM 757 C CA . VAL A 1 90 ? -27.393 -7.621 25.560 1.00 80.44 90 VAL A CA 1
ATOM 758 C C . VAL A 1 90 ? -27.138 -6.773 26.812 1.00 80.44 90 VAL A C 1
ATOM 760 O O . VAL A 1 90 ? -27.869 -5.827 27.082 1.00 80.44 90 VAL A O 1
ATOM 763 N N . LEU A 1 91 ? -26.092 -7.098 27.574 1.00 86.94 91 LEU A N 1
ATOM 764 C CA . LEU A 1 91 ? -25.668 -6.354 28.757 1.00 86.94 91 LEU A CA 1
ATOM 765 C C . LEU A 1 91 ? -24.175 -6.064 28.647 1.00 86.94 91 LEU A C 1
ATOM 767 O O . LEU A 1 91 ? -23.372 -6.985 28.492 1.00 86.94 91 LEU A O 1
ATOM 771 N N . LEU A 1 92 ? -23.822 -4.785 28.736 1.00 87.88 92 LEU A N 1
ATOM 772 C CA . LEU A 1 92 ? -22.437 -4.336 28.777 1.00 87.88 92 LEU A CA 1
ATOM 773 C C . LEU A 1 92 ? -21.981 -4.236 30.229 1.00 87.88 92 LEU A C 1
ATOM 775 O O . LEU A 1 92 ? -22.621 -3.578 31.053 1.00 87.88 92 LEU A O 1
ATOM 779 N N . THR A 1 93 ? -20.858 -4.875 30.536 1.00 92.00 93 THR A N 1
ATOM 780 C CA . THR A 1 93 ? -20.173 -4.674 31.815 1.00 92.00 93 THR A CA 1
ATOM 781 C C . THR A 1 93 ? -19.509 -3.290 31.851 1.00 92.00 93 THR A C 1
ATOM 783 O O . THR A 1 93 ? -19.308 -2.654 30.814 1.00 92.00 93 THR A O 1
ATOM 786 N N . LYS A 1 94 ? -19.130 -2.804 33.043 1.00 92.06 94 LYS A N 1
ATOM 787 C CA . LYS A 1 94 ? -18.328 -1.568 33.157 1.00 92.06 94 LYS A CA 1
ATOM 788 C C . LYS A 1 94 ? -16.991 -1.688 32.416 1.00 92.06 94 LYS A C 1
ATOM 790 O O . LYS A 1 94 ? -16.533 -0.715 31.824 1.00 92.06 94 LYS A O 1
ATOM 795 N N . ASP A 1 95 ? -16.406 -2.883 32.418 1.00 92.12 95 ASP A N 1
ATOM 796 C CA . ASP A 1 95 ? -15.162 -3.169 31.705 1.00 92.12 95 ASP A CA 1
ATOM 797 C C . ASP A 1 95 ? -15.366 -3.126 30.187 1.00 92.12 95 ASP A C 1
ATOM 799 O O . ASP A 1 95 ? -14.548 -2.535 29.487 1.00 92.12 95 ASP A O 1
ATOM 803 N N . ASP A 1 96 ? -16.487 -3.652 29.675 1.00 91.25 96 ASP A N 1
ATOM 804 C CA . ASP A 1 96 ? -16.836 -3.548 28.251 1.00 91.25 96 ASP A CA 1
ATOM 805 C C . ASP A 1 96 ? -17.008 -2.087 27.817 1.00 91.25 96 ASP A C 1
ATOM 807 O O . ASP A 1 96 ? -16.518 -1.697 26.758 1.00 91.25 96 ASP A O 1
ATOM 811 N N . GLN A 1 97 ? -17.673 -1.263 28.637 1.00 92.00 97 GLN A N 1
ATOM 812 C CA . GLN A 1 97 ? -17.843 0.168 28.359 1.00 92.00 97 GLN A CA 1
ATOM 813 C C . GLN A 1 97 ? -16.491 0.885 28.303 1.00 92.00 97 GLN A C 1
ATOM 815 O O . GLN A 1 97 ? -16.203 1.592 27.337 1.00 92.00 97 GLN A O 1
ATOM 820 N N . LYS A 1 98 ? -15.628 0.648 29.298 1.00 94.19 98 LYS A N 1
ATOM 821 C CA . LYS A 1 98 ? -14.278 1.216 29.335 1.00 94.19 98 LYS A CA 1
ATOM 822 C C . LYS A 1 98 ? -13.449 0.777 28.124 1.00 94.19 98 LYS A C 1
ATOM 824 O O . LYS A 1 98 ? -12.812 1.609 27.481 1.00 94.19 98 LYS A O 1
ATOM 829 N N . GLN A 1 99 ? -13.486 -0.510 27.781 1.00 93.88 99 GLN A N 1
ATOM 830 C CA . GLN A 1 99 ? -12.752 -1.053 26.639 1.00 93.88 99 GLN A CA 1
ATOM 831 C C . GLN A 1 99 ? -13.239 -0.455 25.314 1.00 93.88 99 GLN A C 1
ATOM 833 O O . GLN A 1 99 ? -12.425 -0.149 24.439 1.00 93.88 99 GLN A O 1
ATOM 838 N N . LEU A 1 100 ? -14.552 -0.259 25.170 1.00 93.12 100 LEU A N 1
ATOM 839 C CA . LEU A 1 100 ? -15.145 0.355 23.989 1.00 93.12 100 LEU A CA 1
ATOM 840 C C . LEU A 1 100 ? -14.695 1.812 23.832 1.00 93.12 100 LEU A C 1
ATOM 842 O O . LEU A 1 100 ? -14.316 2.214 22.733 1.00 93.12 100 LEU A O 1
ATOM 846 N N . GLU A 1 101 ? -14.672 2.586 24.918 1.00 94.06 101 GLU A N 1
ATOM 847 C CA . GLU A 1 101 ? -14.142 3.954 24.908 1.00 94.06 101 GLU A CA 1
ATOM 848 C C . GLU A 1 101 ? -12.657 3.996 24.520 1.00 94.06 101 GLU A C 1
ATOM 850 O O . GLU A 1 101 ? -12.238 4.859 23.745 1.00 94.06 101 GLU A O 1
ATOM 855 N N . GLU A 1 102 ? -11.847 3.069 25.035 1.00 96.25 102 GLU A N 1
ATOM 856 C CA . GLU A 1 102 ? -10.429 2.949 24.679 1.00 96.25 102 GLU A CA 1
ATOM 857 C C . GLU A 1 102 ? -10.245 2.632 23.190 1.00 96.25 102 GLU A C 1
ATOM 859 O O . GLU A 1 102 ? -9.476 3.313 22.510 1.00 96.25 102 GLU A O 1
ATOM 864 N N . TRP A 1 103 ? -10.998 1.672 22.647 1.00 96.31 103 TRP A N 1
ATOM 865 C CA . TRP A 1 103 ? -10.959 1.351 21.218 1.00 96.31 103 TRP A CA 1
ATOM 866 C C . TRP A 1 103 ? -11.447 2.505 20.345 1.00 96.31 103 TRP A C 1
ATOM 868 O O . TRP A 1 103 ? -10.875 2.756 19.286 1.00 96.31 103 TRP A O 1
ATOM 878 N N . GLN A 1 104 ? -12.468 3.249 20.772 1.00 93.31 104 GLN A N 1
ATOM 879 C CA . GLN A 1 104 ? -12.923 4.443 20.056 1.00 93.31 104 GLN A CA 1
ATOM 880 C C . GLN A 1 104 ? -11.841 5.533 20.026 1.00 93.31 104 GLN A C 1
ATOM 882 O O . GLN A 1 104 ? -11.595 6.120 18.967 1.00 93.31 104 GLN A O 1
ATOM 887 N N . LYS A 1 105 ? -11.148 5.766 21.150 1.00 96.19 105 LYS A N 1
ATOM 888 C CA . LYS A 1 105 ? -9.995 6.682 21.219 1.00 96.19 105 LYS A CA 1
ATOM 889 C C . LYS A 1 105 ? -8.857 6.213 20.312 1.00 96.19 105 LYS A C 1
ATOM 891 O O . LYS A 1 105 ? -8.308 7.019 19.562 1.00 96.19 105 LYS A O 1
ATOM 896 N N . GLU A 1 106 ? -8.537 4.920 20.323 1.00 97.38 106 GLU A N 1
ATOM 897 C CA . GLU A 1 106 ? -7.511 4.342 19.450 1.00 97.38 106 GLU A CA 1
ATOM 898 C C . GLU A 1 106 ? -7.874 4.523 17.969 1.00 97.38 106 GLU A C 1
ATOM 900 O O . GLU A 1 106 ? -7.056 5.002 17.185 1.00 97.38 106 GLU A O 1
ATOM 905 N N . ARG A 1 107 ? -9.125 4.245 17.582 1.00 94.56 107 ARG A N 1
ATOM 906 C CA . ARG A 1 107 ? -9.616 4.457 16.210 1.00 94.56 107 ARG A CA 1
ATOM 907 C C . ARG A 1 107 ? -9.505 5.913 15.761 1.00 94.56 107 ARG A C 1
ATOM 909 O O . ARG A 1 107 ? -9.147 6.166 14.609 1.00 94.56 107 ARG A O 1
ATOM 916 N N . TYR A 1 108 ? -9.784 6.870 16.644 1.00 95.25 108 TYR A N 1
ATOM 917 C CA . TYR A 1 108 ? -9.598 8.288 16.337 1.00 95.25 108 TYR A CA 1
ATOM 918 C C . TYR A 1 108 ? -8.123 8.615 16.048 1.00 95.25 108 TYR A C 1
ATOM 920 O O . TYR A 1 108 ? -7.822 9.262 15.040 1.00 95.25 108 TYR A O 1
ATOM 928 N N . THR A 1 109 ? -7.201 8.106 16.868 1.00 97.38 109 THR A N 1
ATOM 929 C CA . THR A 1 109 ? -5.752 8.254 16.661 1.00 97.38 109 THR A CA 1
ATOM 930 C C . THR A 1 109 ? -5.297 7.606 15.351 1.00 97.38 109 THR A C 1
ATOM 932 O O . THR A 1 109 ? -4.639 8.263 14.544 1.00 97.38 109 THR A O 1
ATOM 935 N N . LEU A 1 110 ? -5.720 6.368 15.074 1.00 95.94 110 LEU A N 1
ATOM 936 C CA . LEU A 1 110 ? -5.404 5.654 13.831 1.00 95.94 110 LEU A CA 1
ATOM 937 C C . LEU A 1 110 ? -5.879 6.421 12.594 1.00 95.94 110 LEU A C 1
ATOM 939 O O . LEU A 1 110 ? -5.166 6.483 11.596 1.00 95.94 110 LEU A O 1
ATOM 943 N N . ASN A 1 111 ? -7.045 7.068 12.653 1.00 94.31 111 ASN A N 1
ATOM 944 C CA . ASN A 1 111 ? -7.528 7.897 11.550 1.00 94.31 111 ASN A CA 1
ATOM 945 C C . ASN A 1 111 ? -6.606 9.103 11.281 1.00 94.31 111 ASN A C 1
ATOM 947 O O . ASN A 1 111 ? -6.326 9.426 10.125 1.00 94.31 111 ASN A O 1
ATOM 951 N N . GLN A 1 112 ? -6.096 9.753 12.333 1.00 96.81 112 GLN A N 1
ATOM 952 C CA . GLN A 1 112 ? -5.125 10.841 12.184 1.00 96.81 112 GLN A CA 1
ATOM 953 C C . GLN A 1 112 ? -3.790 10.341 11.622 1.00 96.81 112 GLN A C 1
ATOM 955 O O . GLN A 1 112 ? -3.192 10.996 10.765 1.00 96.81 112 GLN A O 1
ATOM 960 N N . GLU A 1 113 ? -3.311 9.189 12.088 1.00 96.88 113 GLU A N 1
ATOM 961 C CA . GLU A 1 113 ? -2.079 8.578 11.591 1.00 96.88 113 GLU A CA 1
ATOM 962 C C . GLU A 1 113 ? -2.194 8.152 10.133 1.00 96.88 113 GLU A C 1
ATOM 964 O O . GLU A 1 113 ? -1.280 8.424 9.352 1.00 96.88 113 GLU A O 1
ATOM 969 N N . LEU A 1 114 ? -3.330 7.564 9.747 1.00 94.75 114 LEU A N 1
ATOM 970 C CA . LEU A 1 114 ? -3.609 7.200 8.365 1.00 94.75 114 LEU A CA 1
ATOM 971 C C . LEU A 1 114 ? -3.554 8.435 7.471 1.00 94.75 114 LEU A C 1
ATOM 973 O O . LEU A 1 114 ? -2.853 8.425 6.464 1.00 94.75 114 LEU A O 1
ATOM 977 N N . TRP 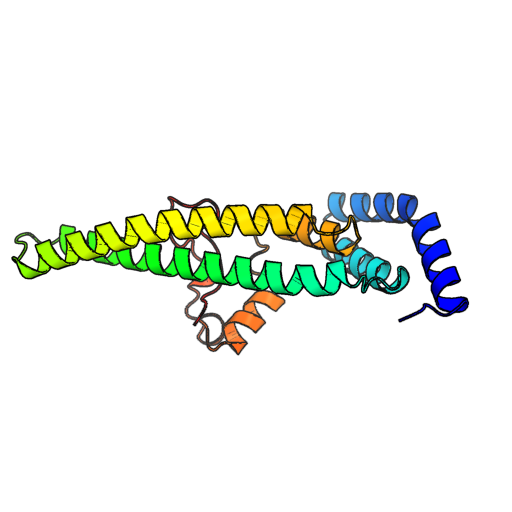A 1 115 ? -4.208 9.527 7.872 1.00 95.31 115 TRP A N 1
ATOM 978 C CA . TRP A 1 115 ? -4.182 10.777 7.114 1.00 95.31 115 TRP A CA 1
ATOM 979 C C . TRP A 1 115 ? -2.761 11.340 6.950 1.00 95.31 115 TRP A C 1
ATOM 981 O O . TRP A 1 115 ? -2.382 11.794 5.865 1.00 95.31 115 TRP A O 1
ATOM 991 N N . ARG A 1 116 ? -1.934 11.285 8.006 1.00 97.12 116 ARG A N 1
ATOM 992 C CA . ARG A 1 116 ? -0.517 11.685 7.927 1.00 97.12 116 ARG A CA 1
ATOM 993 C C . ARG A 1 116 ? 0.256 10.783 6.965 1.00 97.12 116 ARG A C 1
ATOM 995 O O . ARG A 1 116 ? 0.995 11.299 6.128 1.00 97.12 116 ARG A O 1
ATOM 1002 N N . ALA A 1 117 ? 0.060 9.469 7.052 1.00 95.81 117 ALA A N 1
ATOM 1003 C CA . ALA A 1 117 ? 0.718 8.497 6.188 1.00 95.81 117 ALA A CA 1
ATOM 1004 C C . ALA A 1 117 ? 0.293 8.663 4.718 1.00 95.81 117 ALA A C 1
ATOM 1006 O O . ALA A 1 117 ? 1.143 8.622 3.832 1.00 95.81 117 ALA A O 1
ATOM 1007 N N . GLU A 1 118 ? -0.983 8.931 4.441 1.00 94.44 118 GLU A N 1
ATOM 1008 C CA . GLU A 1 118 ? -1.484 9.216 3.092 1.00 94.44 118 GLU A CA 1
ATOM 1009 C C . GLU A 1 118 ? -0.858 10.486 2.508 1.00 94.44 118 GLU A C 1
ATOM 1011 O O . GLU A 1 118 ? -0.405 10.486 1.358 1.00 94.44 118 GLU A O 1
ATOM 1016 N N . ARG A 1 119 ? -0.770 11.560 3.305 1.00 95.69 119 ARG A N 1
ATOM 1017 C CA . ARG A 1 119 ? -0.085 12.796 2.903 1.00 95.69 119 ARG A CA 1
ATOM 1018 C C . ARG A 1 119 ? 1.394 12.572 2.632 1.00 95.69 119 ARG A C 1
ATOM 1020 O O . ARG A 1 119 ? 1.905 13.060 1.627 1.00 95.69 119 ARG A O 1
ATOM 1027 N N . GLU A 1 120 ? 2.080 11.839 3.497 1.00 95.50 120 GLU A N 1
ATOM 1028 C CA . GLU A 1 120 ? 3.480 11.478 3.296 1.00 95.50 120 GLU A CA 1
ATOM 1029 C C . GLU A 1 120 ? 3.662 10.684 1.996 1.00 95.50 120 GLU A C 1
ATOM 1031 O O . GLU A 1 120 ? 4.490 11.056 1.163 1.00 95.50 120 GLU A O 1
ATOM 1036 N N . GLY A 1 121 ? 2.823 9.673 1.753 1.00 93.00 121 GLY A N 1
ATOM 1037 C CA . GLY A 1 121 ? 2.827 8.898 0.514 1.00 93.00 121 GLY A CA 1
ATOM 1038 C C . GLY A 1 121 ? 2.597 9.762 -0.729 1.00 93.00 121 GLY A C 1
ATOM 1039 O O . GLY A 1 121 ? 3.273 9.582 -1.746 1.00 93.00 121 GLY A O 1
ATOM 1040 N N . TYR A 1 122 ? 1.699 10.750 -0.649 1.00 92.38 122 TYR A N 1
ATOM 1041 C CA . TYR A 1 122 ? 1.499 11.734 -1.714 1.00 92.38 122 TYR A CA 1
ATOM 1042 C C . TYR A 1 122 ? 2.750 12.594 -1.949 1.00 92.38 122 TYR A C 1
ATOM 1044 O O . TYR A 1 122 ? 3.171 12.774 -3.093 1.00 92.38 122 TYR A O 1
ATOM 1052 N N . MET A 1 123 ? 3.395 13.083 -0.889 1.00 93.50 123 MET A N 1
ATOM 1053 C CA . MET A 1 123 ? 4.618 13.885 -0.999 1.00 93.50 123 MET A CA 1
ATOM 1054 C C . MET A 1 123 ? 5.789 13.077 -1.572 1.00 93.50 123 MET A C 1
ATOM 1056 O O . MET A 1 123 ? 6.512 13.573 -2.439 1.00 93.50 123 MET A O 1
ATOM 1060 N N . LEU A 1 124 ? 5.955 11.822 -1.146 1.00 91.38 124 LEU A N 1
ATOM 1061 C CA . LEU A 1 124 ? 6.941 10.892 -1.704 1.00 91.38 124 LEU A CA 1
ATOM 1062 C C . LEU A 1 124 ? 6.688 10.652 -3.197 1.00 91.38 124 LEU A C 1
ATOM 1064 O O . LEU A 1 124 ? 7.619 10.703 -4.004 1.00 91.38 124 LEU A O 1
ATOM 1068 N N . TRP A 1 125 ? 5.422 10.478 -3.585 1.00 89.81 125 TRP A N 1
ATOM 1069 C CA . TRP A 1 125 ? 5.033 10.328 -4.985 1.00 89.81 125 TRP A CA 1
ATOM 1070 C C . TRP A 1 125 ? 5.376 11.555 -5.840 1.00 89.81 125 TRP A C 1
ATOM 1072 O O . TRP A 1 125 ? 5.870 11.400 -6.958 1.00 89.81 125 TRP A O 1
ATOM 1082 N N . GLN A 1 126 ? 5.144 12.766 -5.324 1.00 89.38 126 GLN A N 1
ATOM 1083 C CA . GLN A 1 126 ? 5.465 14.020 -6.018 1.00 89.38 126 GLN A CA 1
ATOM 1084 C C . GLN A 1 126 ? 6.976 14.248 -6.149 1.00 89.38 126 GLN A C 1
ATOM 1086 O O . GLN A 1 126 ? 7.442 14.761 -7.165 1.00 89.38 126 GLN A O 1
ATOM 1091 N N . ARG A 1 127 ? 7.758 13.841 -5.142 1.00 86.88 127 ARG A N 1
ATOM 1092 C CA . ARG A 1 127 ? 9.228 13.943 -5.157 1.00 86.88 127 ARG A CA 1
ATOM 1093 C C . ARG A 1 127 ? 9.886 12.943 -6.102 1.00 86.88 127 ARG A C 1
ATOM 1095 O O . ARG A 1 127 ? 11.035 13.148 -6.500 1.00 86.88 127 ARG A O 1
ATOM 1102 N N . MET A 1 128 ? 9.187 11.870 -6.466 1.00 84.75 128 MET A N 1
ATOM 1103 C CA . MET A 1 128 ? 9.732 10.881 -7.379 1.00 84.75 128 MET A CA 1
ATOM 1104 C C . MET A 1 128 ? 9.997 11.467 -8.773 1.00 84.75 128 MET A C 1
ATOM 1106 O O . MET A 1 128 ? 9.091 12.029 -9.397 1.00 84.75 128 MET A O 1
ATOM 1110 N N . PRO A 1 129 ? 11.205 11.257 -9.327 1.00 84.56 129 PRO A N 1
ATOM 1111 C CA . PRO A 1 129 ? 11.514 11.673 -10.683 1.00 84.56 129 PRO A CA 1
ATOM 1112 C C . PRO A 1 129 ? 10.575 11.037 -11.710 1.00 84.56 129 PRO A C 1
ATOM 1114 O O . PRO A 1 129 ? 10.316 9.825 -11.684 1.00 84.56 129 PRO A O 1
ATOM 1117 N N . LYS A 1 130 ? 10.152 11.848 -12.688 1.00 84.38 130 LYS A N 1
ATOM 1118 C CA . LYS A 1 130 ? 9.451 11.368 -13.884 1.00 84.38 130 LYS A CA 1
ATOM 1119 C C . LYS A 1 130 ? 10.340 10.375 -14.621 1.00 84.38 130 LYS A C 1
ATOM 1121 O O . LYS A 1 130 ? 11.315 10.743 -15.266 1.00 84.38 130 LYS A O 1
ATOM 1126 N N . SER A 1 131 ? 10.008 9.096 -14.485 1.00 82.56 131 SER A N 1
ATOM 1127 C CA . SER A 1 131 ? 10.866 7.990 -14.905 1.00 82.56 131 SER A CA 1
ATOM 1128 C C . SER A 1 131 ? 10.045 6.796 -15.405 1.00 8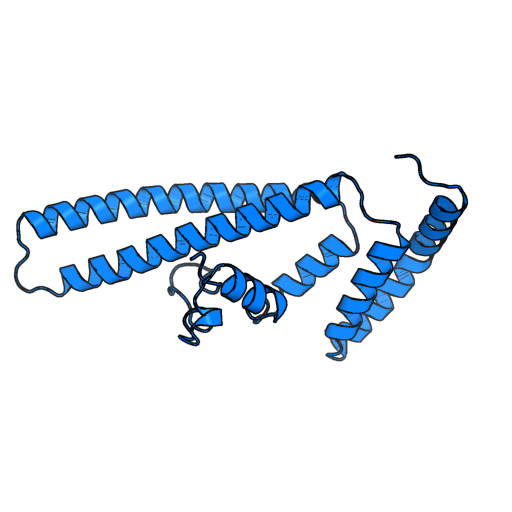2.56 131 SER A C 1
ATOM 1130 O O . SER A 1 131 ? 8.841 6.688 -15.132 1.00 82.56 131 SER A O 1
ATOM 1132 N N . PRO A 1 132 ? 10.672 5.844 -16.124 1.00 85.31 132 PRO A N 1
ATOM 1133 C CA . PRO A 1 132 ? 10.046 4.563 -16.435 1.00 85.31 132 PRO A CA 1
ATOM 1134 C C . PRO A 1 132 ? 9.525 3.837 -15.189 1.00 85.31 132 PRO A C 1
ATOM 1136 O O . PRO A 1 132 ? 8.458 3.229 -15.268 1.00 85.31 132 PRO A O 1
ATOM 1139 N N . TYR A 1 133 ? 10.223 3.961 -14.053 1.00 82.38 133 TYR A N 1
ATOM 1140 C CA . TYR A 1 133 ? 9.823 3.386 -12.767 1.00 82.38 133 TYR A CA 1
ATOM 1141 C C . TYR A 1 133 ? 8.549 4.024 -12.218 1.00 82.38 133 TYR A C 1
ATOM 1143 O O . TYR A 1 133 ? 7.593 3.298 -11.952 1.00 82.38 133 TYR A O 1
ATOM 1151 N N . GLN A 1 134 ? 8.482 5.360 -12.137 1.00 86.44 134 GLN A N 1
ATOM 1152 C CA . GLN A 1 134 ? 7.270 6.055 -11.685 1.00 86.44 134 GLN A CA 1
ATOM 1153 C C . GLN A 1 134 ? 6.069 5.692 -12.563 1.00 86.44 134 GLN A C 1
ATOM 1155 O O . GLN A 1 134 ? 5.016 5.322 -12.050 1.00 86.44 134 GLN A O 1
ATOM 1160 N N . ARG A 1 135 ? 6.225 5.694 -13.894 1.00 88.25 135 ARG A N 1
ATOM 1161 C CA . ARG A 1 135 ? 5.146 5.268 -14.805 1.00 88.25 135 ARG A CA 1
ATOM 1162 C C . ARG A 1 135 ? 4.758 3.806 -14.602 1.00 88.25 135 ARG A C 1
ATOM 1164 O O . ARG A 1 135 ? 3.580 3.474 -14.699 1.00 88.25 135 ARG A O 1
ATOM 1171 N N . GLY A 1 136 ? 5.733 2.937 -14.341 1.00 87.94 136 GLY A N 1
ATOM 1172 C CA . GLY A 1 136 ? 5.503 1.530 -14.021 1.00 87.94 136 GLY A CA 1
ATOM 1173 C C . GLY A 1 136 ? 4.637 1.387 -12.783 1.00 87.94 136 GLY A C 1
ATOM 1174 O O . GLY A 1 136 ? 3.578 0.773 -12.862 1.00 87.94 136 GLY A O 1
ATOM 1175 N N . MET A 1 137 ? 5.022 2.038 -11.686 1.00 85.81 137 MET A N 1
ATOM 1176 C CA . MET A 1 137 ? 4.261 2.029 -10.436 1.00 85.81 137 MET A CA 1
ATOM 1177 C C . MET A 1 137 ? 2.867 2.639 -10.589 1.00 85.81 137 MET A C 1
ATOM 1179 O O . MET A 1 137 ? 1.901 2.030 -10.142 1.00 85.81 137 MET A O 1
ATOM 1183 N N . ALA A 1 138 ? 2.736 3.771 -11.289 1.00 88.56 138 ALA A N 1
ATOM 1184 C CA . ALA A 1 138 ? 1.440 4.400 -11.552 1.00 88.56 138 ALA A CA 1
ATOM 1185 C C . ALA A 1 138 ? 0.496 3.442 -12.286 1.00 88.56 138 ALA A C 1
ATOM 1187 O O . ALA A 1 138 ? -0.664 3.292 -11.924 1.00 88.56 138 ALA A O 1
ATOM 1188 N N . THR A 1 139 ? 1.013 2.766 -13.313 1.00 88.19 139 THR A N 1
ATOM 1189 C CA . THR A 1 139 ? 0.222 1.819 -14.106 1.00 88.19 139 THR A CA 1
ATOM 1190 C C . THR A 1 139 ? -0.105 0.566 -13.298 1.00 88.19 139 THR A C 1
ATOM 1192 O O . THR A 1 139 ? -1.216 0.059 -13.393 1.00 88.19 139 THR A O 1
ATOM 1195 N N . LYS A 1 140 ? 0.839 0.071 -12.484 1.00 86.56 140 LYS A N 1
ATOM 1196 C CA . LYS A 1 140 ? 0.587 -1.043 -11.565 1.00 86.56 140 LYS A CA 1
ATOM 1197 C C . LYS A 1 140 ? -0.553 -0.710 -10.618 1.00 86.56 140 LYS A C 1
ATOM 1199 O O . LYS A 1 140 ? -1.521 -1.443 -10.627 1.00 86.56 140 LYS A O 1
ATOM 1204 N N . ARG A 1 141 ? -0.490 0.415 -9.905 1.00 85.25 141 ARG A N 1
ATOM 1205 C CA . ARG A 1 141 ? -1.517 0.829 -8.934 1.00 85.25 141 ARG A CA 1
ATOM 1206 C C . ARG A 1 141 ? -2.901 1.093 -9.547 1.00 85.25 141 ARG A C 1
ATOM 1208 O O . ARG A 1 141 ? -3.885 1.050 -8.826 1.00 85.25 141 ARG A O 1
ATOM 1215 N N . LYS A 1 142 ? -2.989 1.355 -10.858 1.00 85.44 142 LYS A N 1
ATOM 1216 C CA . LYS A 1 142 ? -4.270 1.463 -11.583 1.00 85.44 142 LYS A CA 1
ATOM 1217 C C . LYS A 1 142 ? -4.921 0.111 -11.880 1.00 85.44 142 LYS A C 1
ATOM 1219 O O . LYS A 1 142 ? -6.111 0.076 -12.164 1.00 85.44 142 LYS A O 1
ATOM 1224 N N . HIS A 1 143 ? -4.154 -0.978 -11.882 1.00 83.69 143 HIS A N 1
ATOM 1225 C CA . HIS A 1 143 ? -4.708 -2.305 -12.117 1.00 83.69 143 HIS A CA 1
ATOM 1226 C C . HIS A 1 143 ? -5.549 -2.719 -10.898 1.00 83.69 143 HIS A C 1
ATOM 1228 O O . HIS A 1 143 ? -5.019 -2.661 -9.792 1.00 83.69 143 HIS A O 1
ATOM 1234 N N . PRO A 1 144 ? -6.810 -3.160 -11.049 1.00 80.88 144 PRO A N 1
ATOM 1235 C CA . PRO A 1 144 ? -7.664 -3.505 -9.906 1.00 80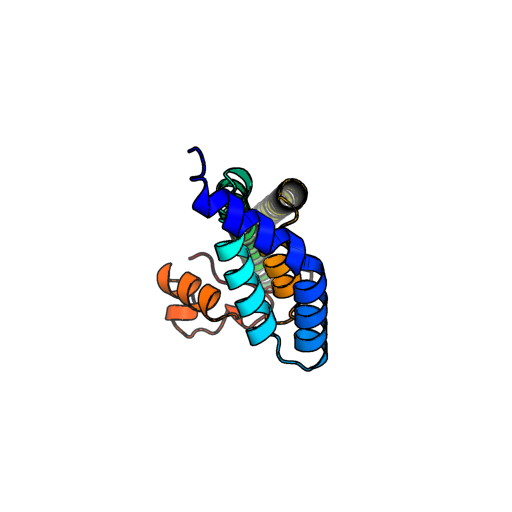.88 144 PRO A CA 1
ATOM 1236 C C . PRO A 1 144 ? -7.016 -4.524 -8.960 1.00 80.88 144 PRO A C 1
ATOM 1238 O O . PRO A 1 144 ? -7.016 -4.350 -7.749 1.00 80.88 144 PRO A O 1
ATOM 1241 N N . GLU A 1 145 ? -6.346 -5.529 -9.523 1.00 82.62 145 GLU A N 1
ATOM 1242 C CA . GLU A 1 145 ? -5.681 -6.597 -8.764 1.00 82.62 145 GLU A CA 1
ATOM 1243 C C . GLU A 1 145 ? -4.209 -6.301 -8.438 1.00 82.62 145 GLU A C 1
ATOM 1245 O O . GLU A 1 145 ? -3.402 -7.213 -8.251 1.00 82.62 145 GLU A O 1
ATOM 1250 N N . TRP A 1 146 ? -3.797 -5.030 -8.424 1.00 85.19 146 TRP A N 1
ATOM 1251 C CA . TRP A 1 146 ? -2.386 -4.694 -8.219 1.00 85.19 146 TRP A CA 1
ATOM 1252 C C . TRP A 1 146 ? -1.828 -5.228 -6.900 1.00 85.19 146 TRP A C 1
ATOM 1254 O O . TRP A 1 146 ? -0.661 -5.615 -6.840 1.00 85.19 146 TRP A O 1
ATOM 1264 N N . TYR A 1 147 ? -2.674 -5.270 -5.871 1.00 85.06 147 TYR A N 1
ATOM 1265 C CA . TYR A 1 147 ? -2.343 -5.770 -4.545 1.00 85.06 147 TYR A CA 1
ATOM 1266 C C . TYR A 1 147 ? -2.137 -7.289 -4.533 1.00 85.06 147 TYR A C 1
ATOM 1268 O O . TYR A 1 147 ? -1.490 -7.772 -3.624 1.00 85.06 147 TYR A O 1
ATOM 1276 N N . MET A 1 148 ? -2.597 -8.033 -5.550 1.00 88.19 148 MET A N 1
ATOM 1277 C CA . MET A 1 148 ? -2.461 -9.497 -5.652 1.00 88.19 148 MET A CA 1
ATOM 1278 C C . MET A 1 148 ? -1.289 -9.955 -6.527 1.00 88.19 148 MET A C 1
ATOM 1280 O O . MET A 1 148 ? -1.142 -11.148 -6.809 1.00 88.19 148 MET A O 1
ATOM 1284 N N . MET A 1 149 ? -0.429 -9.036 -6.977 1.00 87.19 149 MET A N 1
ATOM 1285 C CA . MET A 1 149 ? 0.736 -9.401 -7.782 1.00 87.19 149 MET A CA 1
ATOM 1286 C C . MET A 1 149 ? 1.619 -10.425 -7.056 1.00 87.19 149 MET A C 1
ATOM 1288 O O . MET A 1 149 ? 1.889 -10.299 -5.863 1.00 87.19 149 MET A O 1
ATOM 1292 N N . LYS A 1 150 ? 2.156 -11.402 -7.804 1.00 88.38 150 LYS A N 1
ATOM 1293 C CA . LYS A 1 150 ? 3.004 -12.486 -7.266 1.00 88.38 150 LYS A CA 1
ATOM 1294 C C . LYS A 1 150 ? 4.111 -11.984 -6.331 1.00 88.38 150 LYS A C 1
ATOM 1296 O O . LYS A 1 150 ? 4.360 -12.609 -5.311 1.00 88.38 150 LYS A O 1
ATOM 1301 N N . SER A 1 151 ? 4.756 -10.863 -6.657 1.00 85.31 151 SER A N 1
ATOM 1302 C CA . SER A 1 151 ? 5.808 -10.283 -5.812 1.00 85.31 151 SER A CA 1
ATOM 1303 C C . SER A 1 151 ? 5.304 -9.864 -4.431 1.00 85.31 151 SER A C 1
ATOM 1305 O O . SER A 1 151 ? 6.007 -10.081 -3.456 1.00 85.31 151 SER A O 1
ATOM 1307 N N . LEU A 1 152 ? 4.097 -9.300 -4.341 1.00 87.44 152 LEU A N 1
ATOM 1308 C CA . LEU A 1 152 ? 3.511 -8.871 -3.072 1.00 87.44 152 LEU A CA 1
ATOM 1309 C C . LEU A 1 152 ? 3.012 -10.070 -2.249 1.00 87.44 152 LEU A C 1
ATOM 1311 O O . LEU A 1 152 ? 3.180 -10.093 -1.033 1.00 87.44 152 LEU A O 1
ATOM 1315 N N . ARG A 1 153 ? 2.503 -11.121 -2.913 1.00 91.31 153 ARG A N 1
ATOM 1316 C CA . ARG A 1 153 ? 2.167 -12.398 -2.254 1.00 91.31 153 ARG A CA 1
ATOM 1317 C C . ARG A 1 153 ? 3.399 -13.062 -1.641 1.00 91.31 153 ARG A C 1
ATOM 1319 O O . ARG A 1 153 ? 3.335 -13.521 -0.506 1.00 91.31 153 ARG A O 1
ATOM 1326 N N . LEU A 1 154 ? 4.505 -13.104 -2.388 1.00 91.12 154 LEU A N 1
ATOM 1327 C CA . LEU A 1 154 ? 5.777 -13.658 -1.915 1.00 91.12 154 LEU A CA 1
ATOM 1328 C C . LEU A 1 154 ? 6.349 -12.849 -0.751 1.00 91.12 154 LEU A C 1
ATOM 1330 O O . LEU A 1 154 ? 6.825 -13.436 0.208 1.00 91.12 154 LEU A O 1
ATOM 1334 N N . ASP A 1 155 ? 6.265 -11.525 -0.820 1.00 89.62 155 ASP A N 1
ATOM 1335 C CA . ASP A 1 155 ? 6.681 -10.618 0.249 1.00 89.62 155 ASP A CA 1
ATOM 1336 C C . ASP A 1 155 ? 5.839 -10.816 1.526 1.00 89.62 155 ASP A C 1
ATOM 1338 O O . ASP A 1 155 ? 6.380 -10.989 2.615 1.00 89.62 155 ASP A O 1
ATOM 1342 N N . CYS A 1 156 ? 4.512 -10.928 1.390 1.00 90.94 156 CYS A N 1
ATOM 1343 C CA . CYS A 1 156 ? 3.630 -11.295 2.497 1.00 90.94 156 CYS A CA 1
ATOM 1344 C C . CYS A 1 156 ? 3.996 -12.661 3.093 1.00 90.94 156 CYS A C 1
ATOM 1346 O O . CYS A 1 156 ? 4.126 -12.770 4.305 1.00 90.94 156 CYS A O 1
ATOM 1348 N N . ALA A 1 157 ? 4.195 -13.693 2.267 1.00 92.75 157 ALA A N 1
ATOM 1349 C CA . ALA A 1 157 ? 4.591 -15.019 2.740 1.00 92.75 157 ALA A CA 1
ATOM 1350 C C . ALA A 1 157 ? 5.972 -15.010 3.423 1.00 92.75 157 ALA A C 1
ATOM 1352 O O . ALA A 1 157 ? 6.132 -15.613 4.479 1.00 92.75 157 ALA A O 1
ATOM 1353 N N . GLY A 1 158 ? 6.942 -14.284 2.860 1.00 91.25 158 GLY A N 1
ATOM 1354 C CA . GLY A 1 158 ? 8.304 -14.166 3.383 1.00 91.25 158 GLY A CA 1
ATOM 1355 C C . GLY A 1 158 ? 8.382 -13.472 4.743 1.00 91.25 158 GLY A C 1
ATOM 1356 O O . GLY A 1 158 ? 9.234 -13.821 5.550 1.00 91.25 158 GLY A O 1
ATOM 1357 N N . ARG A 1 159 ? 7.451 -12.555 5.038 1.00 88.38 159 ARG A N 1
ATOM 1358 C CA . ARG A 1 159 ? 7.280 -11.959 6.375 1.00 88.38 159 ARG A CA 1
ATOM 1359 C C . ARG A 1 159 ? 6.526 -12.857 7.365 1.00 88.38 159 ARG A C 1
ATOM 1361 O O . ARG A 1 159 ? 6.201 -12.413 8.457 1.00 88.38 159 ARG A O 1
ATOM 1368 N N . GLY A 1 160 ? 6.184 -14.092 6.994 1.00 87.88 160 GLY A N 1
ATOM 1369 C CA . GLY A 1 160 ? 5.322 -14.948 7.813 1.00 87.88 160 GLY A CA 1
ATOM 1370 C C . GLY A 1 160 ? 3.866 -14.481 7.818 1.00 87.88 160 GLY A C 1
ATOM 1371 O O . GLY A 1 160 ? 3.116 -14.766 8.745 1.00 87.88 160 GLY A O 1
ATOM 1372 N N . GLY A 1 161 ? 3.443 -13.741 6.797 1.00 87.94 161 GLY A N 1
ATOM 1373 C CA . GLY A 1 161 ? 2.079 -13.271 6.632 1.00 87.94 161 GLY A CA 1
ATOM 1374 C C . GLY A 1 161 ? 1.135 -14.332 6.064 1.00 87.94 161 GLY A C 1
ATOM 1375 O O . GLY A 1 161 ? 1.468 -15.485 5.791 1.00 87.94 161 GLY A O 1
ATOM 1376 N N . CYS A 1 162 ? -0.102 -13.903 5.852 1.00 91.12 162 CYS A N 1
ATOM 1377 C CA . CYS A 1 162 ? -1.236 -14.771 5.552 1.00 91.12 162 CYS A CA 1
ATOM 1378 C C . CYS A 1 162 ? -1.143 -15.496 4.189 1.00 91.12 162 CYS A C 1
ATOM 1380 O O . CYS A 1 162 ? -1.733 -16.560 4.020 1.00 91.12 162 CYS A O 1
ATOM 1382 N N . CYS A 1 163 ? -0.341 -14.985 3.244 1.00 91.25 163 CYS A N 1
ATOM 1383 C CA . CYS A 1 163 ? -0.071 -15.660 1.969 1.00 91.25 163 CYS A CA 1
ATOM 1384 C C . CYS A 1 163 ? 0.808 -16.912 2.085 1.00 91.25 163 CYS A C 1
ATOM 1386 O O . CYS A 1 163 ? 0.791 -17.709 1.158 1.00 91.25 163 CYS A O 1
ATOM 1388 N N . GLY A 1 164 ? 1.563 -17.088 3.174 1.00 88.88 164 GLY A N 1
ATOM 1389 C CA . GLY A 1 164 ? 2.291 -18.335 3.446 1.00 88.88 164 GLY A CA 1
ATOM 1390 C C . GLY A 1 164 ? 1.449 -19.382 4.183 1.00 88.88 164 GLY A C 1
ATOM 1391 O O . GLY A 1 164 ? 1.850 -20.535 4.271 1.00 88.88 164 GLY A O 1
ATOM 1392 N N . ARG A 1 165 ? 0.287 -18.979 4.719 1.00 88.69 165 ARG A N 1
ATOM 1393 C CA . ARG A 1 165 ? -0.637 -19.827 5.493 1.00 88.69 165 ARG A CA 1
ATOM 1394 C C . ARG A 1 165 ? -1.901 -20.223 4.727 1.00 88.69 165 ARG A C 1
ATOM 1396 O O . ARG A 1 165 ? -2.786 -20.836 5.308 1.00 88.69 165 ARG A O 1
ATOM 1403 N N . ASP A 1 166 ? -2.043 -19.780 3.479 1.00 86.06 166 ASP A N 1
ATOM 1404 C CA . ASP A 1 166 ? -3.226 -20.001 2.636 1.00 86.06 166 ASP A CA 1
ATOM 1405 C C . ASP A 1 166 ? -4.583 -19.614 3.257 1.00 86.06 166 ASP A C 1
ATOM 1407 O O . ASP A 1 166 ? -5.637 -20.059 2.807 1.00 86.06 166 ASP A O 1
ATOM 1411 N N . CYS A 1 167 ? -4.614 -18.698 4.232 1.00 86.75 167 CYS A N 1
ATOM 1412 C CA . CYS A 1 167 ? -5.874 -18.277 4.861 1.00 86.75 167 CYS A CA 1
ATOM 1413 C C . CYS A 1 167 ? -6.699 -17.288 4.012 1.00 86.75 167 CYS A C 1
ATOM 1415 O O . CYS A 1 167 ? -7.800 -16.903 4.402 1.00 86.75 167 CYS A O 1
ATOM 1417 N N . ARG A 1 168 ? -6.172 -16.854 2.854 1.00 87.31 168 ARG A N 1
ATOM 1418 C CA . ARG A 1 168 ? -6.832 -15.984 1.852 1.00 87.31 168 ARG A CA 1
ATOM 1419 C C . ARG A 1 168 ? -7.343 -14.636 2.370 1.00 87.31 168 ARG A C 1
ATOM 1421 O O . ARG A 1 168 ? -8.116 -13.958 1.700 1.00 87.31 168 ARG A O 1
ATOM 1428 N N . CYS A 1 169 ? -6.856 -14.184 3.521 1.00 87.88 169 CYS A N 1
ATOM 1429 C CA . CYS A 1 169 ? -7.249 -12.904 4.105 1.00 87.88 169 CYS A CA 1
ATOM 1430 C C . CYS A 1 169 ? -6.966 -11.699 3.176 1.00 87.88 169 CYS A C 1
ATOM 1432 O O . CYS A 1 169 ? -7.703 -10.722 3.187 1.00 87.88 169 CYS A O 1
ATOM 1434 N N . CYS A 1 170 ? -5.915 -11.782 2.348 1.00 89.44 170 CYS A N 1
ATOM 1435 C CA . CYS A 1 170 ? -5.493 -10.712 1.436 1.00 89.44 170 CYS A CA 1
ATOM 1436 C C . CYS A 1 170 ? -6.414 -10.563 0.217 1.00 89.44 170 CYS A C 1
ATOM 1438 O O . CYS A 1 170 ? -6.341 -9.551 -0.468 1.00 89.44 170 CYS A O 1
ATOM 1440 N N . GLU A 1 171 ? -7.242 -11.571 -0.072 1.00 88.81 171 GLU A N 1
ATOM 1441 C CA . GLU A 1 171 ? -8.171 -11.578 -1.211 1.00 88.81 171 GLU A CA 1
ATOM 1442 C C . GLU A 1 171 ? -9.473 -10.836 -0.889 1.00 88.81 171 GLU A C 1
ATOM 1444 O O . GLU A 1 171 ? -10.241 -10.507 -1.790 1.00 88.81 171 GLU A O 1
ATOM 1449 N N . ARG A 1 172 ? -9.718 -10.552 0.394 1.00 87.19 172 ARG A N 1
ATOM 1450 C CA . ARG A 1 172 ? -10.939 -9.915 0.884 1.00 87.19 172 ARG A CA 1
ATOM 1451 C C . ARG A 1 172 ? -10.679 -8.445 1.221 1.00 87.19 172 ARG A C 1
ATOM 1453 O O . ARG A 1 172 ? -9.586 -8.114 1.686 1.00 87.19 172 ARG A O 1
ATOM 1460 N N . PRO A 1 173 ? -11.670 -7.560 1.024 1.00 86.69 173 PRO A N 1
ATOM 1461 C CA . PRO A 1 173 ? -11.579 -6.208 1.548 1.00 86.69 173 PRO A CA 1
ATOM 1462 C C . PRO A 1 173 ? -11.574 -6.253 3.082 1.00 86.69 173 PRO A C 1
ATOM 1464 O O . PRO A 1 173 ? -12.337 -6.999 3.691 1.00 86.69 173 PRO A O 1
ATOM 1467 N N . ARG A 1 174 ? -10.738 -5.426 3.710 1.00 84.62 174 ARG A N 1
ATOM 1468 C CA . ARG A 1 174 ? -10.637 -5.262 5.173 1.00 84.62 174 ARG A CA 1
ATOM 1469 C C . ARG A 1 174 ? -11.732 -4.370 5.761 1.00 84.62 174 ARG A C 1
ATOM 1471 O O . ARG A 1 174 ? -11.761 -4.127 6.957 1.00 84.62 174 ARG A O 1
ATOM 1478 N N . GLY A 1 175 ? -12.606 -3.841 4.914 1.00 78.88 175 GLY A N 1
ATOM 1479 C CA . GLY A 1 175 ? -13.717 -2.988 5.303 1.00 78.88 175 GLY A CA 1
ATOM 1480 C C . GLY A 1 175 ? -14.312 -2.276 4.096 1.00 78.88 175 GLY A C 1
ATOM 1481 O O . GLY A 1 175 ? -13.776 -2.336 2.992 1.00 78.88 175 GLY A O 1
ATOM 1482 N N . THR A 1 176 ? -15.425 -1.585 4.315 1.00 74.44 176 THR A N 1
ATOM 1483 C CA . THR A 1 176 ? -16.136 -0.809 3.284 1.00 74.44 176 THR A CA 1
ATOM 1484 C C . THR A 1 176 ? -15.845 0.690 3.359 1.00 74.44 176 THR A C 1
ATOM 1486 O O . THR A 1 176 ? -16.166 1.427 2.434 1.00 74.44 176 THR A O 1
ATOM 1489 N N . ILE A 1 177 ? -15.226 1.146 4.453 1.00 76.06 177 ILE A N 1
ATOM 1490 C CA . ILE A 1 177 ? -15.040 2.571 4.762 1.00 76.06 177 ILE A CA 1
ATOM 1491 C C . ILE A 1 177 ? -13.858 3.174 3.988 1.00 76.06 177 ILE A C 1
ATOM 1493 O O . ILE A 1 177 ? -13.900 4.331 3.576 1.00 76.06 177 ILE A O 1
ATOM 1497 N N . ARG A 1 178 ? -12.775 2.410 3.802 1.00 82.75 178 ARG A N 1
ATOM 1498 C CA . ARG A 1 178 ? -11.512 2.920 3.249 1.00 82.75 178 ARG A CA 1
ATOM 1499 C C . ARG A 1 178 ? -11.374 2.569 1.769 1.00 82.75 178 ARG A C 1
ATOM 1501 O O . ARG A 1 178 ? -11.590 1.430 1.374 1.00 82.75 178 ARG A O 1
ATOM 1508 N N . LEU A 1 179 ? -10.897 3.521 0.962 1.00 73.00 179 LEU A N 1
ATOM 1509 C CA . LEU A 1 179 ? -10.596 3.299 -0.463 1.00 73.00 179 LEU A CA 1
ATOM 1510 C C . LEU A 1 179 ? -9.510 2.229 -0.674 1.00 73.00 179 LEU A C 1
ATOM 1512 O O . LEU A 1 179 ? -9.559 1.469 -1.638 1.00 73.00 179 LEU A O 1
ATOM 1516 N N . LYS A 1 180 ? -8.536 2.140 0.241 1.00 75.31 180 LYS A N 1
ATOM 1517 C CA . LYS A 1 180 ? -7.490 1.104 0.255 1.00 75.31 180 LYS A CA 1
ATOM 1518 C C . LYS A 1 180 ? -7.892 -0.097 1.116 1.00 75.31 180 LYS A C 1
ATOM 1520 O O . LYS A 1 180 ? -7.136 -0.531 1.975 1.00 75.31 180 LYS A O 1
ATOM 1525 N N . ALA A 1 181 ? -9.088 -0.636 0.889 1.00 79.88 181 ALA A N 1
ATOM 1526 C CA . ALA A 1 181 ? -9.586 -1.784 1.649 1.00 79.88 181 ALA A CA 1
ATOM 1527 C C . ALA A 1 181 ? -8.811 -3.087 1.383 1.00 79.88 181 ALA A C 1
ATOM 1529 O O . ALA A 1 181 ? -8.890 -4.014 2.182 1.00 79.88 181 ALA A O 1
ATOM 1530 N N . PHE A 1 182 ? -8.069 -3.182 0.279 1.00 86.31 182 PHE A N 1
ATOM 1531 C CA . PHE A 1 182 ? -7.310 -4.377 -0.081 1.00 86.31 182 PHE A CA 1
ATOM 1532 C C . PHE A 1 182 ? -5.824 -4.231 0.245 1.00 86.31 182 PHE A C 1
ATOM 1534 O O . PHE A 1 182 ? -5.224 -3.174 0.027 1.00 86.31 182 PHE A O 1
ATOM 1541 N N . GLY A 1 183 ? -5.212 -5.324 0.698 1.00 86.94 183 GLY A N 1
ATOM 1542 C CA . GLY A 1 183 ? -3.770 -5.378 0.891 1.00 86.94 183 GLY A CA 1
ATOM 1543 C C . GLY A 1 183 ? -3.289 -6.570 1.704 1.00 86.94 183 GLY A C 1
ATOM 1544 O O . GLY A 1 183 ? -4.062 -7.291 2.343 1.00 86.94 183 GLY A O 1
ATOM 1545 N N . HIS A 1 184 ? -1.977 -6.781 1.665 1.00 90.06 184 HIS A N 1
ATOM 1546 C CA . HIS A 1 184 ? -1.340 -7.902 2.335 1.00 90.06 184 HIS A CA 1
ATOM 1547 C C . HIS A 1 184 ? -1.219 -7.709 3.840 1.00 90.06 184 HIS A C 1
ATOM 1549 O O . HIS A 1 184 ? -0.991 -6.598 4.305 1.00 90.06 184 HIS A O 1
ATOM 1555 N N . CYS A 1 185 ? -1.335 -8.807 4.590 1.00 87.56 185 CYS A N 1
ATOM 1556 C CA . CYS A 1 185 ? -1.046 -8.796 6.021 1.00 87.56 185 CYS A CA 1
ATOM 1557 C C . CYS A 1 185 ? 0.404 -8.408 6.289 1.00 87.56 185 CYS A C 1
ATOM 1559 O O . CYS A 1 185 ? 1.306 -8.843 5.564 1.00 87.56 185 CYS A O 1
ATOM 1561 N N . THR A 1 186 ? 0.596 -7.624 7.342 1.00 78.44 186 THR A N 1
ATOM 1562 C CA . THR A 1 186 ? 1.894 -7.048 7.716 1.00 78.44 186 THR A CA 1
ATOM 1563 C C . THR A 1 186 ? 2.658 -7.863 8.764 1.00 78.44 186 THR A C 1
ATOM 1565 O O . THR A 1 186 ? 3.765 -7.476 9.107 1.00 78.44 186 THR A O 1
ATOM 1568 N N . ALA A 1 187 ? 2.154 -9.071 9.062 1.00 64.88 187 ALA A N 1
ATOM 1569 C CA . ALA A 1 187 ? 2.595 -9.998 10.112 1.00 64.88 187 ALA A CA 1
ATOM 1570 C C . ALA A 1 187 ? 2.286 -9.495 11.526 1.00 64.88 187 ALA A C 1
ATOM 1572 O O . ALA A 1 187 ? 2.431 -8.283 11.779 1.00 64.88 187 ALA A O 1
#

Foldseek 3Di:
DDDDPVLVVLLVVLVVCVVVLVVVLVVCVVVVVNVVSLVSLVVSCVSNVPPPVLQVVLVVVLVVLVLQLVVLLLLLLVLVVVLVVLVPDPDHDPVSVVVNVVSVVVNVVSVVVNVVSVVSSVVSLVSDDPGSVNVSVVVLVPPPCSQVDPVQLVVCVVQVWPSVVVPCPQVDFSDDPDPPRHHTDSD

Radius of gyration: 21.54 Å; chains: 1; bounding box: 59×34×63 Å

pLDDT: mean 87.01, std 7.06, range [53.09, 97.38]

Secondary structure (DSSP, 8-state):
-PPPHHHHHHHHHHHHTHHHHHHHHHHHHHTT-HHHHHHHHHHHHHHTT---HHHHHHHHHHHHHHHHHHHHHHHHHHHHHHHHHHHT-SS--HHHHHHHHHHHHHHHHHHHHHHHHHHHHHHHHHHS-SSHHHHHHHHHHHSTTGGG-HHHHHHHHHTT-GGGTT--GGGS-S-SS-TT-------